Protein AF-A0A3D5LC79-F1 (afdb_monomer_lite)

pLDDT: mean 90.04, std 12.65, range [34.84, 98.75]

Structure (mmCIF, N/CA/C/O backbone):
data_AF-A0A3D5LC79-F1
#
_entry.id   AF-A0A3D5LC79-F1
#
loop_
_atom_site.group_PDB
_atom_site.id
_atom_site.type_symbol
_atom_site.label_atom_id
_atom_site.label_alt_id
_atom_site.label_comp_id
_atom_site.label_asym_id
_atom_site.label_entity_id
_atom_site.label_seq_id
_atom_site.pdbx_PDB_ins_code
_atom_site.Cartn_x
_atom_site.Cartn_y
_atom_site.Cartn_z
_atom_site.occupancy
_atom_site.B_iso_or_equiv
_atom_site.auth_seq_id
_atom_site.auth_comp_id
_atom_site.auth_asym_id
_atom_site.auth_atom_id
_atom_site.pdbx_PDB_model_num
ATOM 1 N N . MET A 1 1 ? 17.666 3.107 -28.947 1.00 55.88 1 MET A N 1
ATOM 2 C CA . MET A 1 1 ? 18.445 4.260 -28.442 1.00 55.88 1 MET A CA 1
ATOM 3 C C . MET A 1 1 ? 19.621 3.700 -27.664 1.00 55.88 1 MET A C 1
ATOM 5 O O . MET A 1 1 ? 19.405 2.743 -26.935 1.00 55.88 1 MET A O 1
ATOM 9 N N . ASN A 1 2 ? 20.830 4.240 -27.828 1.00 76.94 2 ASN A N 1
ATOM 10 C CA . ASN A 1 2 ? 21.961 3.835 -26.989 1.00 76.94 2 ASN A CA 1
ATOM 11 C C . ASN A 1 2 ? 21.906 4.661 -25.707 1.00 76.94 2 ASN A C 1
ATOM 13 O O . ASN A 1 2 ? 22.154 5.865 -25.741 1.00 76.94 2 ASN A O 1
ATOM 17 N N . TYR A 1 3 ? 21.511 4.026 -24.610 1.00 88.00 3 TYR A N 1
ATOM 18 C CA . TYR A 1 3 ? 21.526 4.645 -23.293 1.00 88.00 3 TYR A CA 1
ATOM 19 C C . TYR A 1 3 ? 22.918 4.498 -22.679 1.00 88.00 3 TYR A C 1
ATOM 21 O O . TYR A 1 3 ? 23.531 3.437 -22.777 1.00 88.00 3 TYR A O 1
ATOM 29 N N . THR A 1 4 ? 23.408 5.549 -22.026 1.00 93.56 4 THR A N 1
ATOM 30 C CA . THR A 1 4 ? 24.587 5.437 -21.162 1.00 93.56 4 THR A CA 1
ATOM 31 C C . THR A 1 4 ? 24.128 4.902 -19.812 1.00 93.56 4 THR A C 1
ATOM 33 O O . THR A 1 4 ? 23.273 5.514 -19.169 1.00 93.56 4 THR A O 1
ATOM 36 N N . VAL A 1 5 ? 24.683 3.765 -19.393 1.00 95.81 5 VAL A N 1
ATOM 37 C CA . VAL A 1 5 ? 24.296 3.061 -18.163 1.00 95.81 5 VAL A CA 1
ATOM 38 C C . VAL A 1 5 ? 25.506 2.919 -17.252 1.00 95.81 5 VAL A C 1
ATOM 40 O O . VAL A 1 5 ? 26.588 2.542 -17.703 1.00 95.81 5 VAL A O 1
ATOM 43 N N . THR A 1 6 ? 25.329 3.203 -15.967 1.00 96.88 6 THR A N 1
ATOM 44 C CA . THR A 1 6 ? 26.330 2.942 -14.921 1.00 96.88 6 THR A CA 1
ATOM 45 C C . THR A 1 6 ? 25.677 2.260 -13.720 1.00 96.88 6 THR A C 1
ATOM 47 O O . THR A 1 6 ? 24.452 2.156 -13.657 1.00 96.88 6 THR A O 1
ATOM 50 N N . GLU A 1 7 ? 26.479 1.802 -12.756 1.00 97.31 7 GLU A N 1
ATOM 51 C CA . GLU A 1 7 ? 25.953 1.258 -11.497 1.00 97.31 7 GLU A CA 1
ATOM 52 C C . GLU A 1 7 ? 25.089 2.315 -10.786 1.00 97.31 7 GLU A C 1
ATOM 54 O O . GLU A 1 7 ? 25.453 3.495 -10.731 1.00 97.31 7 GLU A O 1
ATOM 59 N N . GLY A 1 8 ? 23.919 1.896 -10.299 1.00 96.31 8 GLY A N 1
ATOM 60 C CA . GLY A 1 8 ? 22.998 2.746 -9.550 1.00 96.31 8 GLY A CA 1
ATOM 61 C C . GLY A 1 8 ? 23.303 2.800 -8.050 1.00 96.31 8 GLY A C 1
ATOM 62 O O . GLY A 1 8 ? 24.439 2.631 -7.607 1.00 96.31 8 GLY A O 1
ATOM 63 N N . ASN A 1 9 ? 22.264 3.050 -7.248 1.00 94.56 9 ASN A N 1
ATOM 64 C CA . ASN A 1 9 ? 22.339 3.000 -5.788 1.00 94.56 9 ASN A CA 1
ATOM 65 C C . ASN A 1 9 ? 21.395 1.929 -5.223 1.00 94.56 9 ASN A C 1
ATOM 67 O O . ASN A 1 9 ? 20.298 1.709 -5.726 1.00 94.56 9 ASN A O 1
ATOM 71 N N . TYR A 1 10 ? 21.793 1.323 -4.110 1.00 95.62 10 TYR A N 1
ATOM 72 C CA . TYR A 1 10 ? 21.061 0.220 -3.478 1.00 95.62 10 TYR A CA 1
ATOM 73 C C . TYR A 1 10 ? 20.267 0.678 -2.244 1.00 95.62 10 TYR A C 1
ATOM 75 O O . TYR A 1 10 ? 19.899 -0.139 -1.409 1.00 95.62 10 TYR A O 1
ATOM 83 N N . LEU A 1 11 ? 20.052 1.992 -2.081 1.00 92.31 11 LEU A N 1
ATOM 84 C CA . LEU A 1 11 ? 19.437 2.556 -0.873 1.00 92.31 11 LEU A CA 1
ATOM 85 C C . LEU A 1 11 ? 17.919 2.379 -0.843 1.00 92.31 11 LEU A C 1
ATOM 87 O O . LEU A 1 11 ? 17.329 2.356 0.235 1.00 92.31 11 LEU A O 1
ATOM 91 N N . ARG A 1 12 ? 17.283 2.325 -2.016 1.00 92.44 12 ARG A N 1
ATOM 92 C CA . ARG A 1 12 ? 15.834 2.173 -2.171 1.00 92.44 12 ARG A CA 1
ATOM 93 C C . ARG A 1 12 ? 15.539 1.325 -3.399 1.00 92.44 12 ARG A C 1
ATOM 95 O O . ARG A 1 12 ? 16.181 1.511 -4.431 1.00 92.44 12 ARG A O 1
ATOM 102 N N . PHE A 1 13 ? 14.562 0.438 -3.277 1.00 96.31 13 PHE A N 1
ATOM 103 C CA . PHE A 1 13 ? 14.014 -0.318 -4.397 1.00 96.31 13 PHE A CA 1
ATOM 104 C C . PHE A 1 13 ? 13.093 0.543 -5.272 1.00 96.31 13 PHE A C 1
ATOM 106 O O . PHE A 1 13 ? 12.655 1.627 -4.874 1.00 96.31 13 PHE A O 1
ATOM 113 N N . GLY A 1 14 ? 12.817 0.030 -6.466 1.00 95.75 14 GLY A N 1
ATOM 114 C CA . GLY A 1 14 ? 11.987 0.633 -7.494 1.00 95.75 14 GLY A CA 1
ATOM 115 C C . GLY A 1 14 ? 12.692 1.731 -8.286 1.00 95.75 14 GLY A C 1
ATOM 116 O O . GLY A 1 14 ? 13.924 1.839 -8.308 1.00 95.75 14 GLY A O 1
ATOM 117 N N . LEU A 1 15 ? 11.888 2.551 -8.962 1.00 95.00 15 LEU A N 1
ATOM 118 C CA . LEU A 1 15 ? 12.355 3.708 -9.722 1.00 95.00 15 LEU A CA 1
ATOM 119 C C . LEU A 1 15 ? 12.635 4.910 -8.808 1.00 95.00 15 LEU A C 1
ATOM 121 O O . LEU A 1 15 ? 11.799 5.334 -8.005 1.00 95.00 15 LEU A O 1
ATOM 125 N N . GLN A 1 16 ? 13.794 5.537 -9.005 1.00 93.62 16 GLN A N 1
ATOM 126 C CA . GLN A 1 16 ? 14.165 6.809 -8.390 1.00 93.62 16 GLN A CA 1
ATOM 127 C C . GLN A 1 16 ? 14.503 7.830 -9.483 1.00 93.62 16 GLN A C 1
ATOM 129 O O . GLN A 1 16 ? 15.379 7.592 -10.314 1.00 93.62 16 GLN A O 1
ATOM 134 N N . SER A 1 17 ? 13.834 8.984 -9.462 1.00 91.75 17 SER A N 1
ATOM 135 C CA . SER A 1 17 ? 14.211 10.129 -10.297 1.00 91.75 17 SER A CA 1
ATOM 136 C C . SER A 1 17 ? 15.371 10.880 -9.642 1.00 91.75 17 SER A C 1
ATOM 138 O O . SER A 1 17 ? 15.311 11.195 -8.451 1.00 91.75 17 SER A O 1
ATOM 140 N N . VAL A 1 18 ? 16.429 11.149 -10.404 1.00 90.94 18 VAL A N 1
ATOM 141 C CA . VAL A 1 18 ? 17.572 11.968 -9.981 1.00 90.94 18 VAL A CA 1
ATOM 142 C C . VAL A 1 18 ? 17.826 13.058 -11.023 1.00 90.94 18 VAL A C 1
ATOM 144 O O . VAL A 1 18 ? 17.289 13.013 -12.125 1.00 90.94 18 VAL A O 1
ATOM 147 N N . LYS A 1 19 ? 18.637 14.064 -10.679 1.00 85.19 19 LYS A N 1
ATOM 148 C CA . LYS A 1 19 ? 18.772 15.303 -11.467 1.00 85.19 19 LYS A CA 1
ATOM 149 C C . LYS A 1 19 ? 19.006 15.082 -12.971 1.00 85.19 19 LYS A C 1
ATOM 151 O O . LYS A 1 19 ? 18.392 15.774 -13.775 1.00 85.19 19 LYS A O 1
ATOM 156 N N . ASP A 1 20 ? 19.856 14.119 -13.330 1.00 90.44 20 ASP A N 1
ATOM 157 C CA . ASP A 1 20 ? 20.304 13.895 -14.709 1.00 90.44 20 ASP A CA 1
ATOM 158 C C . ASP A 1 20 ? 19.987 12.475 -15.224 1.00 90.44 20 ASP A C 1
ATOM 160 O O . ASP A 1 20 ? 20.660 11.982 -16.131 1.00 90.44 20 ASP A O 1
ATOM 164 N N . GLY A 1 21 ? 18.983 11.791 -14.660 1.00 94.38 21 GLY A N 1
ATOM 165 C CA . GLY A 1 21 ? 18.608 10.440 -15.087 1.00 94.38 21 GLY A CA 1
ATOM 166 C C . GLY A 1 21 ? 17.641 9.726 -14.142 1.00 94.38 21 GLY A C 1
ATOM 167 O O . GLY A 1 21 ? 17.029 10.333 -13.264 1.00 94.38 21 GLY A O 1
ATOM 168 N N . VAL A 1 22 ? 17.546 8.404 -14.280 1.00 95.62 22 VAL A N 1
ATOM 169 C CA . VAL A 1 22 ? 16.751 7.554 -13.377 1.00 95.62 22 VAL A CA 1
ATOM 170 C C . VAL A 1 22 ? 17.541 6.343 -12.909 1.00 95.62 22 VAL A C 1
ATOM 172 O O . VAL A 1 22 ? 18.352 5.791 -13.653 1.00 95.62 22 VAL A O 1
ATOM 175 N N . ILE A 1 23 ? 17.296 5.928 -11.671 1.00 97.00 23 ILE A N 1
ATOM 176 C CA . ILE A 1 23 ? 17.852 4.707 -11.087 1.00 97.00 23 ILE A CA 1
ATOM 177 C C . ILE A 1 23 ? 16.735 3.678 -10.972 1.00 97.00 23 ILE A C 1
ATOM 179 O O . ILE A 1 23 ? 15.652 4.001 -10.488 1.00 97.00 23 ILE A O 1
ATOM 183 N N . PHE A 1 24 ? 17.016 2.446 -11.381 1.00 97.75 24 PHE A N 1
ATOM 184 C CA . PHE A 1 24 ? 16.163 1.288 -11.146 1.00 97.75 24 PHE A CA 1
ATOM 185 C C . PHE A 1 24 ? 16.886 0.318 -10.229 1.00 97.75 24 PHE A C 1
ATOM 187 O O . PHE A 1 24 ? 17.977 -0.137 -10.574 1.00 97.75 24 PHE A O 1
ATOM 194 N N . THR A 1 25 ? 16.267 -0.023 -9.104 1.00 98.06 25 THR A N 1
ATOM 195 C CA . THR A 1 25 ? 16.819 -0.987 -8.148 1.00 98.06 25 THR A CA 1
ATOM 196 C C . THR A 1 25 ? 15.790 -2.066 -7.852 1.00 98.06 25 THR A C 1
ATOM 198 O O . THR A 1 25 ? 14.703 -1.763 -7.373 1.00 98.06 25 THR A O 1
ATOM 201 N N . PHE A 1 26 ? 16.106 -3.325 -8.137 1.00 97.69 26 PHE A N 1
ATOM 202 C CA . PHE A 1 26 ? 15.139 -4.423 -8.094 1.00 97.69 26 PHE A CA 1
ATOM 203 C C . PHE A 1 26 ? 15.802 -5.750 -7.728 1.00 97.69 26 PHE A C 1
ATOM 205 O O . PHE A 1 26 ? 17.023 -5.893 -7.807 1.00 97.69 26 PHE A O 1
ATOM 212 N N . ALA A 1 27 ? 14.993 -6.715 -7.293 1.00 96.75 27 ALA A N 1
ATOM 213 C CA . ALA A 1 27 ? 15.464 -8.067 -7.027 1.00 96.75 27 ALA A CA 1
ATOM 214 C C . ALA A 1 27 ? 15.860 -8.759 -8.339 1.00 96.75 27 ALA A C 1
ATOM 216 O O . ALA A 1 27 ? 15.099 -8.751 -9.304 1.00 96.75 27 ALA A O 1
ATOM 217 N N . GLY A 1 28 ? 17.050 -9.343 -8.362 1.00 95.94 28 GLY A N 1
ATOM 218 C CA . GLY A 1 28 ? 17.578 -10.100 -9.490 1.00 95.94 28 GLY A CA 1
ATOM 219 C C . GLY A 1 28 ? 18.912 -10.709 -9.094 1.00 95.94 28 GLY A C 1
ATOM 220 O O . GLY A 1 28 ? 19.807 -9.992 -8.631 1.00 95.94 28 GLY A O 1
ATOM 221 N N . GLU A 1 29 ? 19.033 -12.023 -9.241 1.00 95.94 29 GLU A N 1
ATOM 222 C CA . GLU A 1 29 ? 20.235 -12.759 -8.872 1.00 95.94 29 GLU A CA 1
ATOM 223 C C . GLU A 1 29 ? 21.404 -12.379 -9.782 1.00 95.94 29 GLU A C 1
ATOM 225 O O . GLU A 1 29 ? 21.243 -11.820 -10.876 1.00 95.94 29 GLU A O 1
ATOM 230 N N . LYS A 1 30 ? 22.626 -12.678 -9.335 1.00 95.19 30 LYS A N 1
ATOM 231 C CA . LYS A 1 30 ? 23.832 -12.361 -10.108 1.00 95.19 30 LYS A CA 1
ATOM 232 C C . LYS A 1 30 ? 23.876 -13.119 -11.441 1.00 95.19 30 LYS A C 1
ATOM 234 O O . LYS A 1 30 ? 24.435 -12.597 -12.409 1.00 95.19 30 LYS A O 1
ATOM 239 N N . GLU A 1 31 ? 23.296 -14.309 -11.467 1.00 96.19 31 GLU A N 1
ATOM 240 C CA . GLU A 1 31 ? 23.206 -15.222 -12.603 1.00 96.19 31 GLU A CA 1
ATOM 241 C C . GLU A 1 31 ? 22.056 -14.869 -13.555 1.00 96.19 31 GLU A C 1
ATOM 243 O O . GLU A 1 31 ? 22.088 -15.291 -14.711 1.00 96.19 31 GLU A O 1
ATOM 248 N N . ASP A 1 32 ? 21.079 -14.081 -13.097 1.00 97.19 32 ASP A N 1
ATOM 249 C CA . ASP A 1 32 ? 19.937 -13.682 -13.913 1.00 97.19 32 ASP A CA 1
ATOM 250 C C . ASP A 1 32 ? 20.353 -12.716 -15.024 1.00 97.19 32 ASP A C 1
ATOM 252 O O . ASP A 1 32 ? 21.151 -11.789 -14.821 1.00 97.19 32 ASP A O 1
ATOM 256 N N . VAL A 1 33 ? 19.743 -12.901 -16.195 1.00 97.31 33 VAL A N 1
ATOM 257 C CA . VAL A 1 33 ? 19.803 -11.940 -17.298 1.00 97.31 33 VAL A CA 1
ATOM 258 C C . VAL A 1 33 ? 18.673 -10.940 -17.105 1.00 97.31 33 VAL A C 1
ATOM 260 O O . VAL A 1 33 ? 17.501 -11.288 -17.262 1.00 97.31 33 VAL A O 1
ATOM 263 N N . CYS A 1 34 ? 19.037 -9.706 -16.759 1.00 97.88 34 CYS A N 1
ATOM 264 C CA . CYS A 1 34 ? 18.084 -8.658 -16.419 1.00 97.88 34 CYS A CA 1
ATOM 265 C C . CYS A 1 34 ? 18.116 -7.503 -17.430 1.00 97.88 34 CYS A C 1
ATOM 267 O O . CYS A 1 34 ? 19.184 -6.997 -17.778 1.00 97.88 34 CYS A O 1
ATOM 269 N N . GLU A 1 35 ? 16.941 -7.013 -17.819 1.00 97.69 35 GLU A N 1
ATOM 270 C CA . GLU A 1 35 ? 16.768 -5.784 -18.597 1.00 97.69 35 GLU A CA 1
ATOM 271 C C . GLU A 1 35 ? 15.688 -4.887 -17.977 1.00 97.69 35 GLU A C 1
ATOM 273 O O . GLU A 1 35 ? 14.737 -5.352 -17.351 1.00 97.69 35 GLU A O 1
ATOM 278 N N . VAL A 1 36 ? 15.798 -3.579 -18.196 1.00 97.81 36 VAL A N 1
ATOM 279 C CA . VAL A 1 36 ? 14.703 -2.625 -18.006 1.00 97.81 36 VAL A CA 1
ATOM 280 C C . VAL A 1 36 ? 14.046 -2.392 -19.363 1.00 97.81 36 VAL A C 1
ATOM 282 O O . VAL A 1 36 ? 14.674 -1.867 -20.288 1.00 97.81 36 VAL A O 1
ATOM 285 N N . ILE A 1 37 ? 12.773 -2.762 -19.489 1.00 97.44 37 ILE A N 1
ATOM 286 C CA . ILE A 1 37 ? 11.962 -2.485 -20.675 1.00 97.44 37 ILE A CA 1
ATOM 287 C C . ILE A 1 37 ? 11.309 -1.119 -20.497 1.00 97.44 37 ILE A C 1
ATOM 289 O O . ILE A 1 37 ? 10.616 -0.885 -19.510 1.00 97.44 37 ILE A O 1
ATOM 293 N N . LEU A 1 38 ? 11.490 -0.238 -21.476 1.00 96.38 38 LEU A N 1
ATOM 294 C CA . LEU A 1 38 ? 10.868 1.079 -21.534 1.00 96.38 38 LEU A CA 1
ATOM 295 C C . LEU A 1 38 ? 9.765 1.075 -22.590 1.00 96.38 38 LEU A C 1
ATOM 297 O O . LEU A 1 38 ? 9.994 0.655 -23.728 1.00 96.38 38 LEU A O 1
ATOM 301 N N . TYR A 1 39 ? 8.591 1.584 -22.234 1.00 94.38 39 TYR A N 1
ATOM 302 C CA . TYR A 1 39 ? 7.424 1.663 -23.107 1.00 94.38 39 TYR A CA 1
ATOM 303 C C . TYR A 1 39 ? 7.088 3.115 -23.454 1.00 94.38 39 TYR A C 1
ATOM 305 O O . TYR A 1 39 ? 7.318 4.038 -22.670 1.00 94.38 39 TYR A O 1
ATOM 313 N N . ASP A 1 40 ? 6.513 3.320 -24.637 1.00 89.50 40 ASP A N 1
ATOM 314 C CA . ASP A 1 40 ? 5.844 4.568 -24.983 1.00 89.50 40 ASP A CA 1
ATOM 315 C C . ASP A 1 40 ? 4.430 4.636 -24.373 1.00 89.50 40 ASP A C 1
ATOM 317 O O . ASP A 1 40 ? 3.915 3.676 -23.798 1.00 89.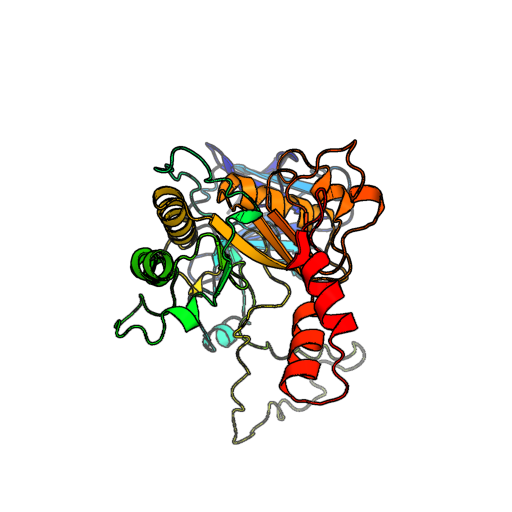50 40 ASP A O 1
ATOM 321 N N . ARG A 1 41 ? 3.750 5.778 -24.534 1.00 85.19 41 ARG A N 1
ATOM 322 C CA . ARG A 1 41 ? 2.375 5.971 -24.031 1.00 85.19 41 ARG A CA 1
ATOM 323 C C . ARG A 1 41 ? 1.326 5.067 -24.691 1.00 85.19 41 ARG A C 1
ATOM 325 O O . ARG A 1 41 ? 0.201 5.010 -24.205 1.00 85.19 41 ARG A O 1
ATOM 332 N N . SER A 1 42 ? 1.669 4.412 -25.797 1.00 84.81 42 SER A N 1
ATOM 333 C CA . SER A 1 42 ? 0.826 3.431 -26.486 1.00 84.81 42 SER A CA 1
ATOM 334 C C . SER A 1 42 ? 1.143 1.997 -26.043 1.00 84.81 42 SER A C 1
ATOM 336 O O . SER A 1 42 ? 0.690 1.060 -26.698 1.00 84.81 42 SER A O 1
ATOM 338 N N . LEU A 1 43 ? 1.923 1.828 -24.963 1.00 86.25 43 LEU A N 1
ATOM 339 C CA . LEU A 1 43 ? 2.386 0.547 -24.423 1.00 86.25 43 LEU A CA 1
ATOM 340 C C . LEU A 1 43 ? 3.236 -0.269 -25.408 1.00 86.25 43 LEU A C 1
ATOM 342 O O . LEU A 1 43 ? 3.337 -1.490 -25.293 1.00 86.25 43 LEU A O 1
ATOM 346 N N . LYS A 1 44 ? 3.878 0.389 -26.378 1.00 89.00 44 LYS A N 1
ATOM 347 C CA . LYS A 1 44 ? 4.842 -0.259 -27.273 1.00 89.00 44 LYS A CA 1
ATOM 348 C C . LYS A 1 44 ? 6.245 -0.112 -26.710 1.00 89.00 44 LYS A C 1
ATOM 350 O O . LYS A 1 44 ? 6.589 0.935 -26.170 1.00 89.00 44 LYS A O 1
ATOM 355 N N . VAL A 1 45 ? 7.066 -1.148 -26.867 1.00 93.56 45 VAL A N 1
ATOM 356 C CA . VAL A 1 45 ? 8.467 -1.121 -26.431 1.00 93.56 45 VAL A CA 1
ATOM 357 C C . VAL A 1 45 ? 9.214 -0.022 -27.190 1.00 93.56 45 VAL A C 1
ATOM 359 O O . VAL A 1 45 ? 9.375 -0.090 -28.408 1.00 93.56 45 VAL A O 1
ATOM 362 N N . ALA A 1 46 ? 9.666 0.990 -26.456 1.00 92.44 46 ALA A N 1
ATOM 363 C CA . ALA A 1 46 ? 10.459 2.110 -26.952 1.00 92.44 46 ALA A CA 1
ATOM 364 C C . ALA A 1 46 ? 11.969 1.852 -26.807 1.00 92.44 46 ALA A C 1
ATOM 366 O O . ALA A 1 46 ? 12.775 2.379 -27.577 1.00 92.44 46 ALA A O 1
ATOM 367 N N . GLY A 1 47 ? 12.361 1.027 -25.834 1.00 93.50 47 GLY A N 1
ATOM 368 C CA . GLY A 1 47 ? 13.751 0.667 -25.596 1.00 93.50 47 GLY A CA 1
ATOM 369 C C . GLY A 1 47 ? 13.898 -0.467 -24.591 1.00 93.50 47 GLY A C 1
ATOM 370 O O . GLY A 1 47 ? 12.989 -0.753 -23.818 1.00 93.50 47 GLY A O 1
ATOM 371 N N . ARG A 1 48 ? 15.066 -1.102 -24.617 1.00 95.69 48 ARG A N 1
ATOM 372 C CA . ARG A 1 48 ? 15.519 -2.080 -23.629 1.00 95.69 48 ARG A CA 1
ATOM 373 C C . ARG A 1 48 ? 16.889 -1.647 -23.148 1.00 95.69 48 ARG A C 1
ATOM 375 O O . ARG A 1 48 ? 17.695 -1.171 -23.953 1.00 95.69 48 ARG A O 1
ATOM 382 N N . VAL A 1 49 ? 17.115 -1.749 -21.849 1.00 96.81 49 VAL A N 1
ATOM 383 C CA . VAL A 1 49 ? 18.367 -1.350 -21.216 1.00 96.81 49 VAL A CA 1
ATOM 384 C C . VAL A 1 49 ? 18.859 -2.505 -20.370 1.00 96.81 49 VAL A C 1
ATOM 386 O O . VAL A 1 49 ? 18.196 -2.888 -19.413 1.00 96.81 49 VAL A O 1
ATOM 389 N N . GLU A 1 50 ? 20.009 -3.061 -20.731 1.00 96.75 50 GLU A N 1
ATOM 390 C CA . GLU A 1 50 ? 20.622 -4.149 -19.977 1.00 96.75 50 GLU A CA 1
ATOM 391 C C . GLU A 1 50 ? 20.921 -3.706 -18.537 1.00 96.75 50 GLU A C 1
ATOM 393 O O . GLU A 1 50 ? 21.345 -2.569 -18.296 1.00 96.75 50 GLU A O 1
ATOM 398 N N . ALA A 1 51 ? 20.714 -4.617 -17.586 1.00 96.38 51 ALA A N 1
ATOM 399 C CA . ALA A 1 51 ? 21.140 -4.491 -16.201 1.00 96.38 51 ALA A CA 1
ATOM 400 C C . ALA A 1 51 ? 22.302 -5.466 -15.921 1.00 96.38 51 ALA A C 1
ATOM 402 O O . ALA A 1 51 ? 22.064 -6.606 -15.517 1.00 96.38 51 ALA A O 1
ATOM 403 N N . PRO A 1 52 ? 23.566 -5.038 -16.132 1.00 96.31 52 PRO A N 1
ATOM 404 C CA . PRO A 1 52 ? 24.719 -5.932 -16.138 1.00 96.31 52 PRO A CA 1
ATOM 405 C C . PRO A 1 52 ? 24.920 -6.742 -14.858 1.00 96.31 52 PRO A C 1
ATOM 407 O O . PRO A 1 52 ? 24.754 -6.235 -13.743 1.00 96.31 52 PRO A O 1
ATOM 410 N N . ALA A 1 53 ? 25.467 -7.953 -15.035 1.00 96.31 53 ALA A N 1
ATOM 411 C CA . ALA A 1 53 ? 25.911 -8.860 -13.972 1.00 96.31 53 ALA A CA 1
ATOM 412 C C . ALA A 1 53 ? 26.768 -8.166 -12.888 1.00 96.31 53 ALA A C 1
ATOM 414 O O . ALA A 1 53 ? 26.657 -8.482 -11.702 1.00 96.31 53 ALA A O 1
ATOM 415 N N . ALA A 1 54 ? 27.596 -7.202 -13.302 1.00 97.00 54 ALA A N 1
ATOM 416 C CA . ALA A 1 54 ? 28.510 -6.451 -12.446 1.00 97.00 54 ALA A CA 1
ATOM 417 C C . ALA A 1 54 ? 27.817 -5.464 -11.490 1.00 97.00 54 ALA A C 1
ATOM 419 O O . ALA A 1 54 ? 28.400 -5.118 -10.468 1.00 97.00 54 ALA A O 1
ATOM 420 N N . PHE A 1 55 ? 26.587 -5.030 -11.784 1.00 97.38 55 PHE A N 1
ATOM 421 C CA . PHE A 1 55 ? 25.828 -4.081 -10.958 1.00 97.38 55 PHE A CA 1
ATOM 422 C C . PHE A 1 55 ? 24.908 -4.813 -9.965 1.00 97.38 55 PHE A C 1
ATOM 424 O O . PHE A 1 55 ? 23.739 -4.462 -9.795 1.00 97.38 55 PHE A O 1
ATOM 431 N N . CYS A 1 56 ? 25.432 -5.892 -9.368 1.00 96.81 56 CYS A N 1
ATOM 432 C CA . CYS A 1 56 ? 24.739 -6.713 -8.377 1.00 96.81 56 CYS A CA 1
ATOM 433 C C . CYS A 1 56 ? 25.362 -6.560 -6.991 1.00 96.81 56 CYS A C 1
ATOM 435 O O . CYS A 1 56 ? 26.587 -6.636 -6.848 1.00 96.81 56 CYS A O 1
ATOM 437 N N . ARG A 1 57 ? 24.527 -6.474 -5.954 1.00 96.00 57 ARG A N 1
ATOM 438 C CA . ARG A 1 57 ? 24.938 -6.641 -4.552 1.00 96.00 57 ARG A CA 1
ATOM 439 C C . ARG A 1 57 ? 23.978 -7.594 -3.854 1.00 96.00 57 ARG A C 1
ATOM 441 O O . ARG A 1 57 ? 22.810 -7.268 -3.671 1.00 96.00 57 ARG A O 1
ATOM 448 N N . GLY A 1 58 ? 24.472 -8.768 -3.459 1.00 94.50 58 GLY A N 1
ATOM 449 C CA . GLY A 1 58 ? 23.586 -9.865 -3.057 1.00 94.50 58 GLY A CA 1
ATOM 450 C C . GLY A 1 58 ? 22.699 -10.279 -4.236 1.00 94.50 58 GLY A C 1
ATOM 451 O O . GLY A 1 58 ? 23.221 -10.455 -5.331 1.00 94.50 58 GLY A O 1
ATOM 452 N N . ALA A 1 59 ? 21.386 -10.356 -4.006 1.00 95.69 59 ALA A N 1
ATOM 453 C CA . ALA A 1 59 ? 20.355 -10.642 -5.012 1.00 95.69 59 ALA A CA 1
ATOM 454 C C . ALA A 1 59 ? 19.628 -9.366 -5.497 1.00 95.69 59 ALA A C 1
ATOM 456 O O . ALA A 1 59 ? 18.420 -9.367 -5.745 1.00 95.69 59 ALA A O 1
ATOM 457 N N . VAL A 1 60 ? 20.338 -8.232 -5.538 1.00 97.56 60 VAL A N 1
ATOM 458 C CA . VAL A 1 60 ? 19.778 -6.924 -5.907 1.00 97.56 60 VAL A CA 1
ATOM 459 C C . VAL A 1 60 ? 20.564 -6.322 -7.061 1.00 97.56 60 VAL A C 1
ATOM 461 O O . VAL A 1 60 ? 21.776 -6.114 -6.958 1.00 97.56 60 VAL A O 1
ATOM 464 N N . ARG A 1 61 ? 19.845 -5.967 -8.127 1.00 97.69 61 ARG A N 1
ATOM 465 C CA . ARG A 1 61 ? 20.325 -5.209 -9.285 1.00 97.69 61 ARG A CA 1
ATOM 466 C C . ARG A 1 61 ? 20.095 -3.722 -9.074 1.00 97.69 61 ARG A C 1
ATOM 468 O O . ARG A 1 61 ? 19.027 -3.334 -8.607 1.00 97.69 61 ARG A O 1
ATOM 475 N N . SER A 1 62 ? 21.055 -2.884 -9.467 1.00 98.12 62 SER A N 1
ATOM 476 C CA . SER A 1 62 ? 20.833 -1.436 -9.531 1.00 98.12 62 SER A CA 1
ATOM 477 C C . SER A 1 62 ? 21.505 -0.784 -10.732 1.00 98.12 62 SER A C 1
ATOM 479 O O . SER A 1 62 ? 22.728 -0.816 -10.869 1.00 98.12 62 SER A O 1
ATOM 481 N N . VAL A 1 63 ? 20.710 -0.136 -11.583 1.00 97.62 63 VAL A N 1
ATOM 482 C CA . VAL A 1 63 ? 21.197 0.551 -12.785 1.00 97.62 63 VAL A CA 1
ATOM 483 C C . VAL A 1 63 ? 20.801 2.014 -12.798 1.00 97.62 63 VAL A C 1
ATOM 485 O O . VAL A 1 63 ? 19.658 2.361 -12.511 1.00 97.62 63 VAL A O 1
ATOM 488 N N . TYR A 1 64 ? 21.748 2.872 -13.164 1.00 97.75 64 TYR A N 1
ATOM 489 C CA . TYR A 1 64 ? 21.518 4.282 -13.435 1.00 97.75 64 TYR A CA 1
ATOM 490 C C . TYR A 1 64 ? 21.541 4.537 -14.940 1.00 97.75 64 TYR A C 1
ATOM 492 O O . TYR A 1 64 ? 22.540 4.258 -15.605 1.00 97.75 64 TYR A O 1
ATOM 500 N N . ILE A 1 65 ? 20.448 5.085 -15.467 1.00 96.56 65 ILE A N 1
ATOM 501 C CA . ILE A 1 65 ? 20.291 5.423 -16.881 1.00 96.56 65 ILE A CA 1
ATOM 502 C C . ILE A 1 65 ? 20.403 6.939 -17.033 1.00 96.56 65 ILE A C 1
ATOM 504 O O . ILE A 1 65 ? 19.506 7.688 -16.636 1.00 96.56 65 ILE A O 1
ATOM 508 N N . HIS A 1 66 ? 21.511 7.392 -17.621 1.00 95.81 66 HIS A N 1
ATOM 509 C CA . HIS A 1 66 ? 21.808 8.815 -17.796 1.00 95.81 66 HIS A CA 1
ATOM 510 C C . HIS A 1 66 ? 20.881 9.453 -18.836 1.00 95.81 66 HIS A C 1
ATOM 512 O O . HIS A 1 66 ? 20.599 8.872 -19.885 1.00 95.81 66 HIS A O 1
ATOM 518 N N . GLY A 1 67 ? 20.433 10.678 -18.565 1.00 92.75 67 GLY A N 1
ATOM 519 C CA . GLY A 1 67 ? 19.620 11.503 -19.462 1.00 92.75 67 GLY A CA 1
ATOM 520 C C . GLY A 1 67 ? 18.171 11.040 -19.642 1.00 92.75 67 GLY A C 1
ATOM 521 O O . GLY A 1 67 ? 17.395 11.723 -20.314 1.00 92.75 67 GLY A O 1
ATOM 522 N N . LEU A 1 68 ? 17.784 9.905 -19.054 1.00 92.75 68 LEU A N 1
ATOM 523 C CA . LEU A 1 68 ? 16.413 9.416 -19.100 1.00 92.75 68 LEU A CA 1
ATOM 524 C C . LEU A 1 68 ? 15.551 10.212 -18.116 1.00 92.75 68 LEU A C 1
ATOM 526 O O . LEU A 1 68 ? 15.867 10.308 -16.934 1.00 92.75 68 LEU A O 1
ATOM 530 N N . LYS A 1 69 ? 14.454 10.787 -18.609 1.00 89.62 69 LYS A N 1
ATOM 531 C CA . LYS A 1 69 ? 13.493 11.516 -17.776 1.00 89.62 69 LYS A CA 1
ATOM 532 C C . LYS A 1 69 ? 12.452 10.553 -17.222 1.00 89.62 69 LYS A C 1
ATOM 534 O O . LYS A 1 69 ? 11.903 9.748 -17.970 1.00 89.62 69 LYS A O 1
ATOM 539 N N . ALA A 1 70 ? 12.165 10.672 -15.929 1.00 84.94 70 ALA A N 1
ATOM 540 C CA . ALA A 1 70 ? 11.134 9.877 -15.269 1.00 84.94 70 ALA A CA 1
ATOM 541 C C . ALA A 1 70 ? 9.712 10.263 -15.717 1.00 84.94 70 ALA A C 1
ATOM 543 O O . ALA A 1 70 ? 8.793 9.449 -15.650 1.00 84.94 70 ALA A O 1
ATOM 544 N N . ASP A 1 71 ? 9.520 11.496 -16.192 1.00 82.44 71 ASP A N 1
ATOM 545 C CA . ASP A 1 71 ? 8.205 12.014 -16.561 1.00 82.44 71 ASP A CA 1
ATOM 546 C C . ASP A 1 71 ? 7.561 11.180 -17.668 1.00 82.44 71 ASP A C 1
ATOM 548 O O . ASP A 1 71 ? 8.082 11.068 -18.779 1.00 82.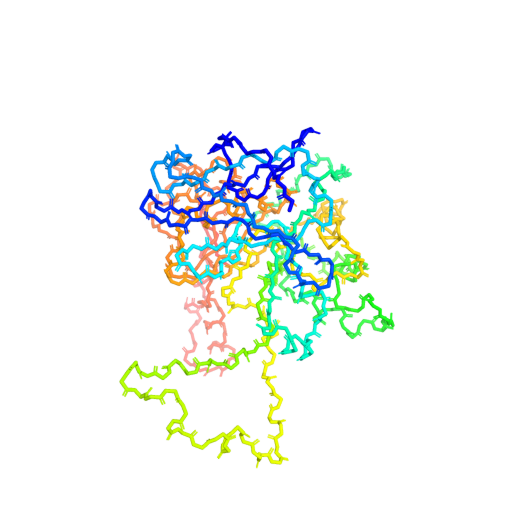44 71 ASP A O 1
ATOM 552 N N . HIS A 1 72 ? 6.378 10.638 -17.373 1.00 79.31 72 HIS A N 1
ATOM 553 C CA . HIS A 1 72 ? 5.623 9.764 -18.278 1.00 79.31 72 HIS A CA 1
ATOM 554 C C . HIS A 1 72 ? 6.342 8.467 -18.662 1.00 79.31 72 HIS A C 1
ATOM 556 O O . HIS A 1 72 ? 5.961 7.839 -19.653 1.00 79.31 72 HIS A O 1
ATOM 562 N N . LEU A 1 73 ? 7.364 8.078 -17.899 1.00 90.56 73 LEU A N 1
ATOM 563 C CA . LEU A 1 73 ? 8.064 6.826 -18.105 1.00 90.56 73 LEU A CA 1
ATOM 564 C C . LEU A 1 73 ? 7.147 5.664 -17.745 1.00 90.56 73 LEU A C 1
ATOM 566 O O . LEU A 1 73 ? 6.591 5.634 -16.651 1.00 90.56 73 LEU A O 1
ATOM 570 N N . LEU A 1 74 ? 7.029 4.712 -18.662 1.00 95.69 74 LEU A N 1
ATOM 571 C CA . LEU A 1 74 ? 6.386 3.429 -18.434 1.00 95.69 74 LEU A CA 1
ATOM 572 C C . LEU A 1 74 ? 7.459 2.355 -18.548 1.00 95.69 74 LEU A C 1
ATOM 574 O O . LEU A 1 74 ? 8.198 2.331 -19.534 1.00 95.69 74 LEU A O 1
ATOM 578 N N . TYR A 1 75 ? 7.571 1.493 -17.546 1.00 97.62 75 TYR A N 1
ATOM 579 C CA . TYR A 1 75 ? 8.604 0.465 -17.518 1.00 97.62 75 TYR A CA 1
ATOM 580 C C . TYR A 1 75 ? 8.123 -0.823 -16.866 1.00 97.62 75 TYR A C 1
ATOM 582 O O . TYR A 1 75 ? 7.166 -0.818 -16.099 1.00 97.62 75 TYR A O 1
ATOM 590 N N . ASN A 1 76 ? 8.833 -1.905 -17.169 1.00 98.06 76 ASN A N 1
ATOM 591 C CA . ASN A 1 76 ? 8.844 -3.162 -16.425 1.00 98.06 76 ASN A CA 1
ATOM 592 C C . ASN A 1 76 ? 10.272 -3.717 -16.457 1.00 98.06 76 ASN A C 1
ATOM 594 O O . ASN A 1 76 ? 11.110 -3.244 -17.231 1.00 98.06 76 ASN A O 1
ATOM 598 N N . TYR A 1 77 ? 10.539 -4.738 -15.656 1.00 98.06 77 TYR A N 1
ATOM 599 C CA . TYR A 1 77 ? 11.762 -5.523 -15.768 1.00 98.06 77 TYR A CA 1
ATOM 600 C C . TYR A 1 77 ? 11.537 -6.721 -16.690 1.00 98.06 77 TYR A C 1
ATOM 602 O O . TYR A 1 77 ? 10.418 -7.216 -16.812 1.00 98.06 77 TYR A O 1
ATOM 610 N N . GLU A 1 78 ? 12.594 -7.183 -17.343 1.00 97.50 78 GLU A N 1
ATOM 611 C CA . GLU A 1 78 ? 12.674 -8.522 -17.921 1.00 97.50 78 GLU A CA 1
ATOM 612 C C . GLU A 1 78 ? 13.731 -9.292 -17.140 1.00 97.50 78 GLU A C 1
ATOM 614 O O . GLU A 1 78 ? 14.859 -8.817 -17.025 1.00 97.50 78 GLU A O 1
ATOM 619 N N . ILE A 1 79 ? 13.372 -10.443 -16.579 1.00 97.38 79 ILE A N 1
ATOM 620 C CA . ILE A 1 79 ? 14.287 -11.298 -15.817 1.00 97.38 79 ILE A CA 1
ATOM 621 C C . ILE A 1 79 ? 14.197 -12.693 -16.422 1.00 97.38 79 ILE A C 1
ATOM 623 O O . ILE A 1 79 ? 13.129 -13.302 -16.428 1.00 97.38 79 ILE A O 1
ATOM 627 N N . ASN A 1 80 ? 15.300 -13.182 -16.993 1.00 96.50 80 ASN A N 1
ATOM 628 C CA . ASN A 1 80 ? 15.372 -14.481 -17.675 1.00 96.50 80 ASN A CA 1
ATOM 629 C C . ASN A 1 80 ? 14.283 -14.679 -18.754 1.00 96.50 80 ASN A C 1
ATOM 631 O O . ASN A 1 80 ? 13.779 -15.783 -18.958 1.00 96.50 80 ASN A O 1
ATOM 635 N N . GLY A 1 81 ? 13.920 -13.598 -19.454 1.00 93.81 81 GLY A N 1
ATOM 636 C CA . GLY A 1 81 ? 12.901 -13.594 -20.508 1.00 93.81 81 GLY A CA 1
ATOM 637 C C . GLY A 1 81 ? 11.455 -13.458 -20.017 1.00 93.81 81 GLY A C 1
ATOM 638 O O . GLY A 1 81 ? 10.543 -13.432 -20.845 1.00 93.81 81 GLY A O 1
ATOM 639 N N . GLU A 1 82 ? 11.218 -13.346 -18.707 1.00 95.38 82 GLU A N 1
ATOM 640 C CA . GLU A 1 82 ? 9.892 -13.070 -18.147 1.00 95.38 82 GLU A CA 1
ATOM 641 C C . GLU A 1 82 ? 9.734 -11.583 -17.810 1.00 95.38 82 GLU A C 1
ATOM 643 O O . GLU A 1 82 ? 10.600 -10.978 -17.179 1.00 95.38 82 GLU A O 1
ATOM 648 N N . ILE A 1 83 ? 8.611 -10.983 -18.222 1.00 95.50 83 ILE A N 1
ATOM 649 C CA . ILE A 1 83 ? 8.289 -9.589 -17.900 1.00 95.50 83 ILE A CA 1
ATOM 650 C C . ILE A 1 83 ? 7.747 -9.527 -16.473 1.00 95.50 83 ILE A C 1
ATOM 652 O O . ILE A 1 83 ? 6.683 -10.073 -16.180 1.00 95.50 83 ILE A O 1
ATOM 656 N N . VAL A 1 84 ? 8.455 -8.807 -15.611 1.00 95.75 84 VAL A N 1
ATOM 657 C CA . VAL A 1 84 ? 8.131 -8.638 -14.197 1.00 95.75 84 VAL A CA 1
ATOM 658 C C . VAL A 1 84 ? 7.809 -7.165 -13.937 1.00 95.75 84 VAL A C 1
ATOM 660 O O . VAL A 1 84 ? 8.687 -6.304 -14.059 1.00 95.75 84 VAL A O 1
ATOM 663 N N . PRO A 1 85 ? 6.554 -6.836 -13.594 1.00 96.25 85 PRO A N 1
ATOM 664 C CA . PRO A 1 85 ? 6.210 -5.512 -13.099 1.00 96.25 85 PRO A CA 1
ATOM 665 C C . PRO A 1 85 ? 6.957 -5.185 -11.807 1.00 96.25 85 PRO A C 1
ATOM 667 O O . PRO A 1 85 ? 7.164 -6.061 -10.972 1.00 96.25 85 PRO A O 1
ATOM 670 N N . ASP A 1 86 ? 7.334 -3.922 -11.624 1.00 97.31 86 ASP A N 1
ATOM 671 C CA . ASP A 1 86 ? 8.070 -3.496 -10.434 1.00 97.31 86 ASP A CA 1
ATOM 672 C C . ASP A 1 86 ? 7.176 -3.555 -9.177 1.00 97.31 86 ASP A C 1
ATOM 674 O O . ASP A 1 86 ? 6.214 -2.784 -9.078 1.00 97.31 86 ASP A O 1
ATOM 678 N N . PRO A 1 87 ? 7.479 -4.426 -8.192 1.00 96.62 87 PRO A N 1
ATOM 679 C CA . PRO A 1 87 ? 6.688 -4.524 -6.970 1.00 96.62 87 PRO A CA 1
ATOM 680 C C . PRO A 1 87 ? 6.771 -3.262 -6.096 1.00 96.62 87 PRO A C 1
ATOM 682 O O . PRO A 1 87 ? 5.876 -3.044 -5.283 1.00 96.62 87 PRO A O 1
ATOM 685 N N . TYR A 1 88 ? 7.795 -2.420 -6.284 1.00 97.25 88 TYR A N 1
ATOM 686 C CA . TYR A 1 88 ? 8.006 -1.149 -5.582 1.00 97.25 88 TYR A CA 1
ATOM 687 C C . TYR A 1 88 ? 7.537 0.077 -6.388 1.00 97.25 88 TYR A C 1
ATOM 689 O O . TYR A 1 88 ? 7.795 1.217 -5.988 1.00 97.25 88 TYR A O 1
ATOM 697 N N . ALA A 1 89 ? 6.832 -0.114 -7.509 1.00 95.88 89 ALA A N 1
ATOM 698 C CA . ALA A 1 89 ? 6.308 0.999 -8.293 1.00 95.88 89 ALA A CA 1
ATOM 699 C C . ALA A 1 89 ? 5.329 1.851 -7.465 1.00 95.88 89 ALA A C 1
ATOM 701 O O . ALA A 1 89 ? 4.309 1.358 -6.984 1.00 95.88 89 ALA A O 1
ATOM 702 N N . SER A 1 90 ? 5.594 3.158 -7.353 1.00 93.38 90 SER A N 1
ATOM 703 C CA . SER A 1 90 ? 4.694 4.090 -6.651 1.00 93.38 90 SER A CA 1
ATOM 704 C C . SER A 1 90 ? 3.481 4.517 -7.484 1.00 93.38 90 SER A C 1
ATOM 706 O O . SER A 1 90 ? 2.606 5.237 -7.006 1.00 93.38 90 SER A O 1
ATOM 708 N N . LYS A 1 91 ? 3.444 4.117 -8.758 1.00 94.06 91 LYS A N 1
ATOM 709 C CA . LYS A 1 91 ? 2.313 4.288 -9.667 1.00 94.06 91 LYS A CA 1
ATOM 710 C C . LYS A 1 91 ? 2.285 3.131 -10.649 1.00 94.06 91 LYS A C 1
ATOM 712 O O . LYS A 1 91 ? 3.317 2.763 -11.207 1.00 94.06 91 LYS A O 1
ATOM 717 N N . ILE A 1 92 ? 1.087 2.626 -10.907 1.00 95.00 92 ILE A N 1
ATOM 718 C CA . ILE A 1 92 ? 0.835 1.607 -11.918 1.00 95.00 92 ILE A CA 1
ATOM 719 C C . ILE A 1 92 ? -0.027 2.211 -13.017 1.00 95.00 92 ILE A C 1
ATOM 721 O O . ILE A 1 92 ? -1.090 2.772 -12.749 1.00 95.00 92 ILE A O 1
ATOM 725 N N . ALA A 1 93 ? 0.447 2.097 -14.251 1.00 93.62 93 ALA A N 1
ATOM 726 C CA . ALA A 1 93 ? -0.293 2.475 -15.443 1.00 93.62 93 ALA A CA 1
ATOM 727 C C . ALA A 1 93 ? -1.024 1.267 -16.042 1.00 93.62 93 ALA A C 1
ATOM 729 O O . ALA A 1 93 ? -0.556 0.129 -15.941 1.00 93.62 93 ALA A O 1
ATOM 730 N N . GLY A 1 94 ? -2.152 1.528 -16.705 1.00 91.62 94 GLY A N 1
ATOM 731 C CA . GLY A 1 94 ? -2.967 0.506 -17.370 1.00 91.62 94 GLY A CA 1
ATOM 732 C C . GLY A 1 94 ? -4.143 -0.011 -16.537 1.00 91.62 94 GLY A C 1
ATOM 733 O O . GLY A 1 94 ? -4.781 -0.980 -16.940 1.00 91.62 94 GLY A O 1
ATOM 734 N N . ARG A 1 95 ? -4.448 0.614 -15.391 1.00 93.19 95 ARG A N 1
ATOM 735 C CA . ARG A 1 95 ? -5.575 0.273 -14.490 1.00 93.19 95 ARG A CA 1
ATOM 736 C C . ARG A 1 95 ? -6.395 1.486 -14.037 1.00 93.19 95 ARG A C 1
ATOM 738 O O . ARG A 1 95 ? -7.098 1.449 -13.031 1.00 93.19 95 ARG A O 1
ATOM 745 N N . GLU A 1 96 ? -6.338 2.576 -14.790 1.00 93.19 96 GLU A N 1
ATOM 746 C CA . GLU A 1 96 ? -6.989 3.850 -14.463 1.00 93.19 96 GLU A CA 1
ATOM 747 C C . GLU A 1 96 ? -8.515 3.792 -14.608 1.00 93.19 96 GLU A C 1
ATOM 749 O O . GLU A 1 96 ? -9.231 4.644 -14.082 1.00 93.19 96 GLU A O 1
ATOM 754 N N . LYS A 1 97 ? -9.038 2.804 -15.340 1.00 93.19 97 LYS A N 1
ATOM 755 C CA . LYS A 1 97 ? -10.474 2.613 -15.531 1.00 93.19 97 LYS A CA 1
ATOM 756 C C . LYS A 1 97 ? -10.934 1.344 -14.822 1.00 93.19 97 LYS A C 1
ATOM 758 O O . LYS A 1 97 ? -10.449 0.258 -15.117 1.00 93.19 97 LYS A O 1
ATOM 763 N N . TRP A 1 98 ? -11.924 1.521 -13.947 1.00 92.94 98 TRP A N 1
ATOM 764 C CA . TRP A 1 98 ? -12.598 0.429 -13.251 1.00 92.94 98 TRP A CA 1
ATOM 765 C C . TRP A 1 98 ? -13.292 -0.522 -14.238 1.00 92.94 98 TRP A C 1
ATOM 767 O O . TRP A 1 98 ? -13.998 -0.042 -15.133 1.00 92.94 98 TRP A O 1
ATOM 777 N N . ASP A 1 99 ? -13.146 -1.832 -14.035 1.00 91.88 99 ASP A N 1
ATOM 778 C CA . ASP A 1 99 ? -13.758 -2.909 -14.827 1.00 91.88 99 ASP A CA 1
ATOM 779 C C . ASP A 1 99 ? -13.503 -2.738 -16.342 1.00 91.88 99 ASP A C 1
ATOM 781 O O . ASP A 1 99 ? -14.414 -2.740 -17.177 1.00 91.88 99 ASP A O 1
ATOM 785 N N . ASP A 1 100 ? -12.242 -2.484 -16.723 1.00 91.56 100 ASP A N 1
ATOM 786 C CA . ASP A 1 100 ? -11.878 -2.251 -18.124 1.00 91.56 100 ASP A CA 1
ATOM 787 C C . ASP A 1 100 ? -11.497 -3.522 -18.893 1.00 91.56 100 ASP A C 1
ATOM 789 O O . ASP A 1 100 ? -10.322 -3.829 -19.100 1.00 91.56 100 ASP A O 1
ATOM 793 N N . ALA A 1 101 ? -12.506 -4.212 -19.428 1.00 88.69 101 ALA A N 1
ATOM 794 C CA . ALA A 1 101 ? -12.324 -5.404 -20.264 1.00 88.69 101 ALA A CA 1
ATOM 795 C C . ALA A 1 101 ? -11.453 -5.185 -21.525 1.00 88.69 101 ALA A C 1
ATOM 797 O O . ALA A 1 101 ? -10.916 -6.146 -22.072 1.00 88.69 101 ALA A O 1
ATOM 798 N N . ARG A 1 102 ? -11.272 -3.934 -21.984 1.00 89.44 102 ARG A N 1
ATOM 799 C CA . ARG A 1 102 ? -10.412 -3.601 -23.141 1.00 89.44 102 ARG A CA 1
ATOM 800 C C . ARG A 1 102 ? -8.937 -3.908 -22.894 1.00 89.44 102 ARG A C 1
ATOM 802 O O . ARG A 1 102 ? -8.191 -4.072 -23.849 1.00 89.44 102 ARG A O 1
ATOM 809 N N . ARG A 1 103 ? -8.516 -4.049 -21.632 1.00 90.31 103 ARG A N 1
ATOM 810 C CA . ARG A 1 103 ? -7.153 -4.475 -21.276 1.00 90.31 103 ARG A CA 1
ATOM 811 C C . ARG A 1 103 ? -6.776 -5.835 -21.870 1.00 90.31 103 ARG A C 1
ATOM 813 O O . ARG A 1 103 ? -5.594 -6.092 -22.063 1.00 90.31 103 ARG A O 1
ATOM 820 N N . ALA A 1 104 ? -7.751 -6.669 -22.238 1.00 88.75 104 ALA A N 1
ATOM 821 C CA . ALA A 1 104 ? -7.497 -7.900 -22.982 1.00 88.75 104 ALA A CA 1
ATOM 822 C C . ALA A 1 104 ? -6.791 -7.658 -24.337 1.00 88.75 104 ALA A C 1
ATOM 824 O O . ALA A 1 104 ? -6.060 -8.530 -24.797 1.00 88.75 104 ALA A O 1
ATOM 825 N N . GLU A 1 105 ? -6.953 -6.480 -24.957 1.00 88.88 105 GLU A N 1
ATOM 826 C CA . GLU A 1 105 ? -6.297 -6.109 -26.225 1.00 88.88 105 GLU A CA 1
ATOM 827 C C . GLU A 1 105 ? -4.768 -5.990 -26.095 1.00 88.88 105 GLU A C 1
ATOM 829 O O . GLU A 1 105 ? -4.051 -6.165 -27.078 1.00 88.88 105 GLU A O 1
ATOM 834 N N . CYS A 1 106 ? -4.265 -5.721 -24.886 1.00 87.19 106 CYS A N 1
ATOM 835 C CA . CYS A 1 106 ? -2.840 -5.631 -24.564 1.00 87.19 106 CYS A CA 1
ATOM 836 C C . CYS A 1 106 ? -2.412 -6.665 -23.512 1.00 87.19 106 CYS A C 1
ATOM 838 O O . CYS A 1 106 ? -1.493 -6.416 -22.735 1.00 87.19 106 CYS A O 1
ATOM 840 N N . ASP A 1 107 ? -3.091 -7.815 -23.470 1.00 88.81 107 ASP A N 1
ATOM 841 C CA . ASP A 1 107 ? -2.789 -8.919 -22.551 1.00 88.81 107 ASP A CA 1
ATOM 842 C C . ASP A 1 107 ? -2.734 -8.510 -21.069 1.00 88.81 107 ASP A C 1
ATOM 844 O O . ASP A 1 107 ? -1.927 -9.007 -20.288 1.00 88.81 107 ASP A O 1
ATOM 848 N N . PHE A 1 108 ? -3.588 -7.559 -20.685 1.00 90.38 108 PHE A N 1
ATOM 849 C CA . PHE A 1 108 ? -3.669 -7.006 -19.334 1.00 90.38 108 PHE A CA 1
ATOM 850 C C . PHE A 1 108 ? -2.375 -6.364 -18.820 1.00 90.38 108 PHE A C 1
ATOM 852 O O . PHE A 1 108 ? -2.266 -6.139 -17.610 1.00 90.38 108 PHE A O 1
ATOM 859 N N . LEU A 1 109 ? -1.448 -6.010 -19.720 1.00 92.38 109 LEU A N 1
ATOM 860 C CA . LEU A 1 109 ? -0.179 -5.372 -19.392 1.00 92.38 109 LEU A CA 1
ATOM 861 C C . LEU A 1 109 ? -0.388 -4.175 -18.461 1.00 92.38 109 LEU A C 1
ATOM 863 O O . LEU A 1 109 ? -1.188 -3.275 -18.727 1.00 92.38 109 LEU A O 1
ATOM 867 N N . VAL A 1 110 ? 0.382 -4.176 -17.382 1.00 94.75 110 VAL A N 1
ATOM 868 C CA . VAL A 1 110 ? 0.550 -3.044 -16.477 1.00 94.75 110 VAL A CA 1
ATOM 869 C C . VAL A 1 110 ? 2.012 -2.649 -16.458 1.00 94.75 110 VAL A C 1
ATOM 871 O O . VAL A 1 110 ? 2.888 -3.499 -16.632 1.00 94.75 110 VAL A O 1
ATOM 874 N N . CYS A 1 111 ? 2.270 -1.365 -16.252 1.00 96.31 111 CYS A N 1
ATOM 875 C CA . CYS A 1 111 ? 3.625 -0.838 -16.190 1.00 96.31 111 CYS A CA 1
ATOM 876 C C . CYS A 1 111 ? 3.819 -0.044 -14.907 1.00 96.31 111 CYS A C 1
ATOM 878 O O . CYS A 1 111 ? 2.929 0.707 -14.496 1.00 96.31 111 CYS A O 1
ATOM 880 N N . GLY A 1 112 ? 5.012 -0.155 -14.329 1.00 95.94 112 GLY A N 1
ATOM 881 C CA . GLY A 1 112 ? 5.490 0.841 -13.386 1.00 95.94 112 GLY A CA 1
ATOM 882 C C . GLY A 1 112 ? 5.553 2.203 -14.073 1.00 95.94 112 GLY A C 1
ATOM 883 O O . GLY A 1 112 ? 5.899 2.315 -15.253 1.00 95.94 112 GLY A O 1
ATOM 884 N N . SER A 1 113 ? 5.191 3.245 -13.339 1.00 93.00 113 SER A N 1
ATOM 885 C CA . SER A 1 113 ? 5.291 4.629 -13.780 1.00 93.00 113 SER A CA 1
ATOM 886 C C . SER A 1 113 ? 5.871 5.480 -12.665 1.00 93.00 113 SER A C 1
ATOM 888 O O . SER A 1 113 ? 5.770 5.155 -11.483 1.00 93.00 113 SER A O 1
ATOM 890 N N . PHE A 1 114 ? 6.447 6.614 -13.040 1.00 87.31 114 PHE A N 1
ATOM 891 C CA . PHE A 1 114 ? 6.804 7.638 -12.071 1.00 87.31 114 PHE A CA 1
ATOM 892 C C . PHE A 1 114 ? 5.589 8.507 -11.720 1.00 87.31 114 PHE A C 1
ATOM 894 O O . PHE A 1 114 ? 4.755 8.810 -12.581 1.00 87.31 114 PHE A O 1
ATOM 901 N N . GLU A 1 115 ? 5.508 8.918 -10.458 1.00 79.00 115 GLU A N 1
ATOM 902 C CA . GLU A 1 115 ? 4.636 9.988 -9.976 1.00 79.00 115 GLU A CA 1
ATOM 903 C C . GLU A 1 115 ? 5.513 10.971 -9.201 1.00 79.00 115 GLU A C 1
ATOM 905 O O . GLU A 1 115 ? 6.334 10.566 -8.372 1.00 79.00 115 GLU A O 1
ATOM 910 N N . GLU A 1 116 ? 5.343 12.259 -9.476 1.00 73.31 116 GLU A N 1
ATOM 911 C CA . GLU A 1 116 ? 6.017 13.316 -8.733 1.00 73.31 116 GLU A CA 1
ATOM 912 C C . GLU A 1 116 ? 5.567 13.289 -7.264 1.00 73.31 116 GLU A C 1
ATOM 914 O O . GLU A 1 116 ? 4.373 13.207 -6.963 1.00 73.31 116 GLU A O 1
ATOM 919 N N . LYS A 1 117 ? 6.538 13.295 -6.344 1.00 68.44 117 LYS A N 1
ATOM 920 C CA . LYS A 1 117 ? 6.290 13.039 -4.915 1.00 68.44 117 LYS A CA 1
ATOM 921 C C . LYS A 1 117 ? 5.954 14.291 -4.112 1.00 68.44 117 LYS A C 1
ATOM 923 O O . LYS A 1 117 ? 5.418 14.167 -3.010 1.00 68.44 117 LYS A O 1
ATOM 928 N N . GLU A 1 118 ? 6.262 15.473 -4.639 1.00 80.81 118 GLU A N 1
ATOM 929 C CA . GLU A 1 118 ? 6.103 16.723 -3.901 1.00 80.81 118 GLU A CA 1
ATOM 930 C C . GLU A 1 118 ? 4.622 16.983 -3.591 1.00 80.81 118 GLU A C 1
ATOM 932 O O . GLU A 1 118 ? 3.782 17.177 -4.471 1.00 80.81 118 GLU A O 1
ATOM 937 N N . TYR A 1 119 ? 4.298 16.931 -2.301 1.00 91.94 119 TYR A N 1
ATOM 938 C CA . TYR A 1 119 ? 2.994 17.269 -1.753 1.00 91.94 119 TYR A CA 1
ATOM 939 C C . TYR A 1 119 ? 3.211 18.066 -0.469 1.00 91.94 119 TYR A C 1
ATOM 941 O O . TYR A 1 119 ? 3.825 17.570 0.480 1.00 91.94 119 TYR A O 1
ATOM 949 N N . GLU A 1 120 ? 2.711 19.297 -0.441 1.00 93.75 120 GLU A N 1
ATOM 950 C CA . GLU A 1 120 ? 2.744 20.146 0.747 1.00 93.75 120 GLU A CA 1
ATOM 951 C C . GLU A 1 120 ? 1.529 19.866 1.630 1.00 93.75 120 GLU A C 1
ATOM 953 O O . GLU A 1 120 ? 0.415 20.316 1.353 1.00 93.75 120 GLU A O 1
ATOM 958 N N . TRP A 1 121 ? 1.771 19.127 2.711 1.00 95.38 121 TRP A N 1
ATOM 959 C CA . TRP A 1 121 ? 0.787 18.877 3.759 1.00 95.38 121 TRP A CA 1
ATOM 960 C C . TRP A 1 121 ? 0.367 20.177 4.438 1.00 95.38 121 TRP A C 1
ATOM 962 O O . TRP A 1 121 ? 1.218 20.932 4.910 1.00 95.38 121 TRP A O 1
ATOM 972 N N . GLN A 1 122 ? -0.940 20.407 4.513 1.00 95.31 122 GLN A N 1
ATOM 973 C CA . GLN A 1 122 ? -1.514 21.555 5.214 1.00 95.31 122 GLN A CA 1
ATOM 974 C C . GLN A 1 122 ? -1.768 21.239 6.693 1.00 95.31 122 GLN A C 1
ATOM 976 O O . GLN A 1 122 ? -1.699 22.131 7.541 1.00 95.31 122 GLN A O 1
ATOM 981 N N . SER A 1 123 ? -2.028 19.973 7.027 1.00 92.12 123 SER A N 1
ATOM 982 C CA . SER A 1 123 ? -2.115 19.516 8.409 1.00 92.12 123 SER A CA 1
ATOM 983 C C . SER A 1 123 ? -0.770 19.644 9.138 1.00 92.12 123 SER A C 1
ATOM 985 O O . SER A 1 123 ? 0.295 19.262 8.641 1.00 92.12 123 SER A O 1
ATOM 987 N N . ALA A 1 124 ? -0.823 20.180 10.361 1.00 85.31 124 ALA A N 1
ATOM 988 C CA . ALA A 1 124 ? 0.365 20.391 11.185 1.00 85.31 124 ALA A CA 1
ATOM 989 C C . ALA A 1 124 ? 0.965 19.070 11.702 1.00 85.31 124 ALA A C 1
ATOM 991 O O . ALA A 1 124 ? 2.186 18.929 11.772 1.00 85.31 124 ALA A O 1
ATOM 992 N N . CYS A 1 125 ? 0.117 18.105 12.068 1.00 86.12 125 CYS A N 1
ATOM 993 C CA . CYS A 1 125 ? 0.520 16.794 12.572 1.00 86.12 125 CYS A CA 1
ATOM 994 C C . CYS A 1 125 ? -0.590 15.751 12.381 1.00 86.12 125 CYS A C 1
ATOM 996 O O . CYS A 1 125 ? -1.750 16.102 12.159 1.00 86.12 125 CYS A O 1
ATOM 998 N N . CYS A 1 126 ? -0.224 14.473 12.502 1.00 90.75 126 CYS A N 1
ATOM 999 C CA . CYS A 1 126 ? -1.181 13.374 12.628 1.00 90.75 126 CYS A CA 1
ATOM 1000 C C . CYS A 1 126 ? -2.005 13.544 13.928 1.00 90.75 126 CYS A C 1
ATOM 1002 O O . CYS A 1 126 ? -1.422 13.939 14.945 1.00 90.75 126 CYS A O 1
ATOM 1004 N N . PRO A 1 127 ? -3.325 13.267 13.934 1.00 93.31 127 PRO A N 1
ATOM 1005 C CA . PRO A 1 127 ? -4.182 13.499 15.103 1.00 93.31 127 PRO A CA 1
ATOM 1006 C C . PRO A 1 127 ? -3.870 12.651 16.346 1.00 93.31 127 PRO A C 1
ATOM 1008 O O . PRO A 1 127 ? -4.104 13.125 17.454 1.00 93.31 127 PRO A O 1
ATOM 1011 N N . GLU A 1 128 ? -3.367 11.422 16.176 1.00 93.06 128 GLU A N 1
ATOM 1012 C CA . GLU A 1 128 ? -3.064 10.465 17.260 1.00 93.06 128 GLU A CA 1
ATOM 1013 C C . GLU A 1 128 ? -4.203 10.289 18.290 1.00 93.06 128 GLU A C 1
ATOM 1015 O O . GLU A 1 128 ? -4.027 10.439 19.501 1.00 93.06 128 GLU A O 1
ATOM 1020 N N . ILE A 1 129 ? -5.393 9.931 17.809 1.00 95.50 129 ILE A N 1
ATOM 1021 C CA . ILE A 1 129 ? -6.607 9.812 18.624 1.00 95.50 129 ILE A CA 1
ATOM 1022 C C . ILE A 1 129 ? -6.437 8.694 19.670 1.00 95.50 129 ILE A C 1
ATOM 1024 O O . ILE A 1 129 ? -6.080 7.561 19.308 1.00 95.50 129 ILE A O 1
ATOM 1028 N N . PRO A 1 130 ? -6.687 8.970 20.966 1.00 93.50 130 PRO A N 1
ATOM 1029 C CA . PRO A 1 130 ? -6.608 7.968 22.023 1.00 93.50 130 PRO A CA 1
ATOM 1030 C C . PRO A 1 130 ? -7.578 6.801 21.810 1.00 93.50 130 PRO A C 1
ATOM 1032 O O . PRO A 1 130 ? -8.714 6.981 21.375 1.00 93.50 130 PRO A O 1
ATOM 1035 N N . LYS A 1 131 ? -7.169 5.585 22.198 1.00 91.25 131 LYS A N 1
ATOM 1036 C CA . LYS A 1 131 ? -7.981 4.361 22.032 1.00 91.25 131 LYS A CA 1
ATOM 1037 C C . LYS A 1 131 ? -9.408 4.490 22.588 1.00 91.25 131 LYS A C 1
ATOM 1039 O O . LYS A 1 131 ? -10.337 3.954 22.003 1.00 91.25 131 LYS A O 1
ATOM 1044 N N . ASN A 1 132 ? -9.577 5.143 23.734 1.00 91.25 132 ASN A N 1
ATOM 1045 C CA . ASN A 1 132 ? -10.864 5.296 24.421 1.00 91.25 132 ASN A CA 1
ATOM 1046 C C . ASN A 1 132 ? -11.806 6.322 23.766 1.00 91.25 132 ASN A C 1
ATOM 1048 O O . ASN A 1 132 ? -12.974 6.371 24.138 1.00 91.25 132 ASN A O 1
ATOM 1052 N N . GLU A 1 133 ? -11.307 7.128 22.832 1.00 95.25 133 GLU A N 1
ATOM 1053 C CA . GLU A 1 133 ? -12.085 8.102 22.056 1.00 95.25 133 GLU A CA 1
ATOM 1054 C C . GLU A 1 133 ? -12.329 7.616 20.620 1.00 95.25 133 GLU A C 1
ATOM 1056 O O . GLU A 1 133 ? -13.097 8.220 19.877 1.00 95.25 133 GLU A O 1
ATOM 1061 N N . MET A 1 134 ? -11.689 6.509 20.234 1.00 95.69 134 MET A N 1
ATOM 1062 C CA . MET A 1 134 ? -11.696 5.996 18.875 1.00 95.69 134 MET A CA 1
ATOM 1063 C C . MET A 1 134 ? -13.059 5.403 18.490 1.00 95.69 134 MET A C 1
ATOM 1065 O O . MET A 1 134 ? -13.513 4.411 19.060 1.00 95.69 134 MET A O 1
ATOM 1069 N N . VAL A 1 135 ? -13.666 5.972 17.450 1.00 97.81 135 VAL A N 1
ATOM 1070 C CA . VAL A 1 135 ? -14.856 5.471 16.759 1.00 97.81 135 VAL A CA 1
ATOM 1071 C C . VAL A 1 135 ? -14.491 5.220 15.299 1.00 97.81 135 VAL A C 1
ATOM 1073 O O . VAL A 1 135 ? -14.304 6.160 14.519 1.00 97.81 135 VAL A O 1
ATOM 1076 N N . MET A 1 136 ? -14.376 3.940 14.938 1.00 98.06 136 MET A N 1
ATOM 1077 C CA . MET A 1 136 ? -13.946 3.510 13.607 1.00 98.06 136 MET A CA 1
ATOM 1078 C C . MET A 1 136 ? -15.120 3.400 12.629 1.00 98.06 136 MET A C 1
ATOM 1080 O O . MET A 1 136 ? -16.184 2.884 12.971 1.00 98.06 136 MET A O 1
ATOM 1084 N N . TYR A 1 137 ? -14.908 3.835 11.387 1.00 98.50 137 TYR A N 1
ATOM 1085 C CA . TYR A 1 137 ? -15.855 3.657 10.288 1.00 98.50 137 TYR A CA 1
ATOM 1086 C C . TYR A 1 137 ? -15.166 3.007 9.092 1.00 98.50 137 TYR A C 1
ATOM 1088 O O . TYR A 1 137 ? -14.425 3.661 8.355 1.00 98.50 137 TYR A O 1
ATOM 1096 N N . LYS A 1 138 ? -15.439 1.715 8.895 1.00 98.12 138 LYS A N 1
ATOM 1097 C CA . LYS A 1 138 ? -14.939 0.950 7.754 1.00 98.12 138 LYS A CA 1
ATOM 1098 C C . LYS A 1 138 ? -15.741 1.259 6.496 1.00 98.12 138 LYS A C 1
ATOM 1100 O O . LYS A 1 138 ? -16.963 1.092 6.485 1.00 98.12 138 LYS A O 1
ATOM 1105 N N . LEU A 1 139 ? -15.069 1.681 5.425 1.00 97.25 139 LEU A N 1
ATOM 1106 C CA . LEU A 1 139 ? -15.720 2.004 4.157 1.00 97.25 139 LEU A CA 1
ATOM 1107 C C . LEU A 1 139 ? -14.951 1.519 2.932 1.00 97.25 139 LEU A C 1
ATOM 1109 O O . LEU A 1 139 ? -13.727 1.433 2.903 1.00 97.25 139 LEU A O 1
ATOM 1113 N N . HIS A 1 140 ? -15.714 1.269 1.873 1.00 97.88 140 HIS A N 1
ATOM 1114 C CA . HIS A 1 140 ? -15.200 1.031 0.536 1.00 97.88 140 HIS A CA 1
ATOM 1115 C C . HIS A 1 140 ? -15.236 2.335 -0.266 1.00 97.88 140 HIS A C 1
ATOM 1117 O O . HIS A 1 140 ? -16.329 2.831 -0.547 1.00 97.88 140 HIS A O 1
ATOM 1123 N N . VAL A 1 141 ? -14.082 2.856 -0.706 1.00 97.00 141 VAL A N 1
ATOM 1124 C CA . VAL A 1 141 ? -13.961 4.159 -1.409 1.00 97.00 141 VAL A CA 1
ATOM 1125 C C . VAL A 1 141 ? -14.985 4.300 -2.536 1.00 97.00 141 VAL A C 1
ATOM 1127 O O . VAL A 1 141 ? -15.753 5.267 -2.582 1.00 97.00 141 VAL A O 1
ATOM 1130 N N . ARG A 1 142 ? -15.056 3.281 -3.405 1.00 94.81 142 ARG A N 1
ATOM 1131 C CA . ARG A 1 142 ? -16.039 3.234 -4.489 1.00 94.81 142 ARG A CA 1
ATOM 1132 C C . ARG A 1 142 ? -17.479 3.242 -3.968 1.00 94.81 142 ARG A C 1
ATOM 1134 O O . ARG A 1 142 ? -18.189 4.226 -4.155 1.00 94.81 142 ARG A O 1
ATOM 1141 N N . GLY A 1 143 ? -17.920 2.174 -3.303 1.00 95.06 143 GLY A N 1
ATOM 1142 C CA . GLY A 1 143 ? -19.310 2.031 -2.851 1.00 95.06 143 GLY A CA 1
ATOM 1143 C C . GLY A 1 143 ? -19.840 3.191 -2.033 1.00 95.06 143 GLY A C 1
ATOM 1144 O O . GLY A 1 143 ? -20.967 3.619 -2.263 1.00 95.06 143 GLY A O 1
ATOM 1145 N N . PHE A 1 144 ? -19.014 3.737 -1.141 1.00 94.94 144 PHE A N 1
ATOM 1146 C CA . PHE A 1 144 ? -19.406 4.808 -0.231 1.00 94.94 144 PHE A CA 1
ATOM 1147 C C . PHE A 1 144 ? -19.919 6.057 -0.954 1.00 94.94 144 PHE A C 1
ATOM 1149 O O . PHE A 1 144 ? -20.822 6.736 -0.469 1.00 94.94 144 PHE A O 1
ATOM 1156 N N . SER A 1 145 ? -19.378 6.355 -2.137 1.00 89.12 145 SER A N 1
ATOM 1157 C CA . SER A 1 145 ? -19.743 7.553 -2.893 1.00 89.12 145 SER A CA 1
ATOM 1158 C C . SER A 1 145 ? -20.403 7.271 -4.244 1.00 89.12 145 SER A C 1
ATOM 1160 O O . SER A 1 145 ? -20.819 8.218 -4.921 1.00 89.12 145 SER A O 1
ATOM 1162 N N . MET A 1 146 ? -20.570 6.003 -4.639 1.00 89.12 146 MET A N 1
ATOM 1163 C CA . MET A 1 146 ? -21.212 5.657 -5.910 1.00 89.12 146 MET A CA 1
ATOM 1164 C C . MET A 1 146 ? -22.662 6.140 -5.975 1.00 89.12 146 MET A C 1
ATOM 1166 O O . MET A 1 146 ? -23.043 6.691 -7.004 1.00 89.12 146 MET A O 1
ATOM 1170 N N . ASP A 1 147 ? -23.446 6.021 -4.903 1.00 82.56 147 ASP A N 1
ATOM 1171 C CA . ASP A 1 147 ? -24.853 6.464 -4.868 1.00 82.56 147 ASP A CA 1
ATOM 1172 C C . ASP A 1 147 ? -25.051 7.852 -4.231 1.00 82.56 147 ASP A C 1
ATOM 1174 O O . ASP A 1 147 ? -26.115 8.226 -3.752 1.00 82.56 147 ASP A O 1
ATOM 1178 N N . SER A 1 148 ? -24.002 8.673 -4.209 1.00 76.62 148 SER A N 1
ATOM 1179 C CA . SER A 1 148 ? -24.030 9.970 -3.521 1.00 76.62 148 SER A CA 1
ATOM 1180 C C . SER A 1 148 ? -24.853 11.066 -4.221 1.00 76.62 148 SER A C 1
ATOM 1182 O O . SER A 1 148 ? -24.780 12.220 -3.804 1.00 76.62 148 SER A O 1
ATOM 1184 N N . GLY A 1 149 ? -25.586 10.748 -5.296 1.00 71.44 149 GLY A N 1
ATOM 1185 C CA . GLY A 1 149 ? -26.267 11.720 -6.168 1.00 71.44 149 GLY A CA 1
ATOM 1186 C C . GLY A 1 149 ? -25.337 12.483 -7.126 1.00 71.44 149 GLY A C 1
ATOM 1187 O O . GLY A 1 149 ? -25.802 13.260 -7.962 1.00 71.44 149 GLY A O 1
ATOM 1188 N N . LYS A 1 150 ? -24.019 12.249 -7.048 1.00 71.88 150 LYS A N 1
ATOM 1189 C CA . LYS A 1 150 ? -23.014 12.855 -7.932 1.00 71.88 150 LYS A CA 1
ATOM 1190 C C . LYS A 1 150 ? -23.114 12.320 -9.361 1.00 71.88 150 LYS A C 1
ATOM 1192 O O . LYS A 1 150 ? -23.532 11.187 -9.594 1.00 71.88 150 LYS A O 1
ATOM 1197 N N . LYS A 1 151 ? -22.673 13.123 -10.334 1.00 70.88 151 LYS A N 1
ATOM 1198 C CA . LYS A 1 151 ? -22.600 12.752 -11.758 1.00 70.88 151 LYS A CA 1
ATOM 1199 C C . LYS A 1 151 ? -21.149 12.749 -12.244 1.00 70.88 151 LYS A C 1
ATOM 1201 O O . LYS A 1 151 ? -20.311 13.487 -11.739 1.00 70.88 151 LYS A O 1
ATOM 1206 N N . GLY A 1 152 ? -20.865 11.938 -13.260 1.00 79.06 152 GLY A N 1
ATOM 1207 C CA . GLY A 1 152 ? -19.572 11.934 -13.946 1.00 79.06 152 GLY A CA 1
ATOM 1208 C C . GLY A 1 152 ? -18.446 11.217 -13.193 1.00 79.06 152 GLY A C 1
ATOM 1209 O O . GLY A 1 152 ? -18.686 10.283 -12.431 1.00 79.06 152 GLY A O 1
ATOM 1210 N N . LYS A 1 153 ? -17.207 11.645 -13.463 1.00 82.00 153 LYS A N 1
ATOM 1211 C CA . LYS A 1 153 ? -15.966 10.940 -13.093 1.00 82.00 153 LYS A CA 1
ATOM 1212 C C . LYS A 1 153 ? -15.604 10.988 -11.604 1.00 82.00 153 LYS A C 1
ATOM 1214 O O . LYS A 1 153 ? -14.717 10.257 -11.199 1.00 82.00 153 LYS A O 1
ATOM 1219 N N . MET A 1 154 ? -16.275 11.816 -10.800 1.00 86.81 154 MET A N 1
ATOM 1220 C CA . MET A 1 154 ? -16.015 11.891 -9.355 1.00 86.81 154 MET A CA 1
ATOM 1221 C C . MET A 1 154 ? -16.715 10.789 -8.548 1.00 86.81 154 MET A C 1
ATOM 1223 O O . MET A 1 154 ? -16.483 10.666 -7.357 1.00 86.81 154 MET A O 1
ATOM 1227 N N . ARG A 1 155 ? -17.623 9.997 -9.127 1.00 90.62 155 ARG A N 1
ATOM 1228 C CA . ARG A 1 155 ? -18.314 8.950 -8.356 1.00 90.62 155 ARG A CA 1
ATOM 1229 C C . ARG A 1 155 ? -17.352 7.819 -8.010 1.00 90.62 155 ARG A C 1
ATOM 1231 O O . ARG A 1 155 ? -16.704 7.276 -8.901 1.00 90.62 155 ARG A O 1
ATOM 1238 N N . GLY A 1 156 ? -17.346 7.409 -6.746 1.00 93.25 156 GLY A N 1
ATOM 1239 C CA . GLY A 1 156 ? -16.555 6.270 -6.304 1.00 93.25 156 GLY A CA 1
ATOM 1240 C C . GLY A 1 156 ? -15.054 6.541 -6.236 1.00 93.25 156 GLY A C 1
ATOM 1241 O O . GLY A 1 156 ? -14.283 5.611 -6.464 1.00 93.25 156 GLY A O 1
ATOM 1242 N N . THR A 1 157 ? -14.657 7.789 -5.969 1.00 95.75 157 THR A N 1
ATOM 1243 C CA . THR A 1 157 ? -13.255 8.231 -5.926 1.00 95.75 157 THR A CA 1
ATOM 1244 C C . THR A 1 157 ? -12.867 8.808 -4.567 1.00 95.75 157 THR A C 1
ATOM 1246 O O . THR A 1 157 ? -13.741 9.134 -3.758 1.00 95.75 157 THR A O 1
ATOM 1249 N N . PHE A 1 158 ? -11.564 8.983 -4.323 1.00 97.25 158 PHE A N 1
ATOM 1250 C CA . PHE A 1 158 ? -11.043 9.616 -3.103 1.00 97.25 158 PHE A CA 1
ATOM 1251 C C . PHE A 1 158 ? -11.627 11.015 -2.874 1.00 97.25 158 PHE A C 1
ATOM 1253 O O . PHE A 1 158 ? -12.154 11.286 -1.797 1.00 97.25 158 PHE A O 1
ATOM 1260 N N . ALA A 1 159 ? -11.657 11.855 -3.915 1.00 95.25 159 ALA A N 1
ATOM 1261 C CA . ALA A 1 159 ? -12.265 13.188 -3.854 1.00 95.25 159 ALA A CA 1
ATOM 1262 C C . ALA A 1 159 ? -13.746 13.150 -3.425 1.00 95.25 159 ALA A C 1
ATOM 1264 O O . ALA A 1 159 ? -14.241 14.040 -2.735 1.00 95.25 159 ALA A O 1
ATOM 1265 N N . ALA A 1 160 ? -14.486 12.098 -3.791 1.00 94.75 160 ALA A N 1
ATOM 1266 C CA . ALA A 1 160 ? -15.872 11.987 -3.362 1.00 94.75 160 ALA A CA 1
ATOM 1267 C C . ALA A 1 160 ? -16.057 11.479 -1.932 1.00 94.75 160 ALA A C 1
ATOM 1269 O O . ALA A 1 160 ? -17.097 11.788 -1.345 1.00 94.75 160 ALA A O 1
ATOM 1270 N N . VAL A 1 161 ? -15.086 10.750 -1.379 1.00 96.44 161 VAL A N 1
ATOM 1271 C CA . VAL A 1 161 ? -15.026 10.447 0.059 1.00 96.44 161 VAL A CA 1
ATOM 1272 C C . VAL A 1 161 ? -14.709 11.719 0.845 1.00 96.44 161 VAL A C 1
ATOM 1274 O O . VAL A 1 161 ? -15.367 11.986 1.847 1.00 96.44 161 VAL A O 1
ATOM 1277 N N . GLU A 1 162 ? -13.777 12.538 0.356 1.00 96.00 162 GLU A N 1
ATOM 1278 C CA . GLU A 1 162 ? -13.366 13.796 0.992 1.00 96.00 162 GLU A CA 1
ATOM 1279 C C . GLU A 1 162 ? -14.555 14.740 1.230 1.00 96.00 162 GLU A C 1
ATOM 1281 O O . GLU A 1 162 ? -14.794 15.187 2.349 1.00 96.00 162 GLU A O 1
ATOM 1286 N N . GLU A 1 163 ? -15.399 14.958 0.218 1.00 94.31 163 GLU A N 1
ATOM 1287 C CA . GLU A 1 163 ? -16.603 15.794 0.361 1.00 94.31 163 GLU A CA 1
ATOM 1288 C C . GLU A 1 163 ? -17.614 15.267 1.402 1.00 94.31 163 GLU A C 1
ATOM 1290 O O . GLU A 1 163 ? -18.530 15.983 1.812 1.00 94.31 163 GLU A O 1
ATOM 1295 N N . ARG A 1 164 ? -17.494 14.003 1.820 1.00 95.19 164 ARG A N 1
ATOM 1296 C CA . ARG A 1 164 ? -18.346 13.378 2.840 1.00 95.19 164 ARG A CA 1
ATOM 1297 C C . ARG A 1 164 ? -17.721 13.403 4.236 1.00 95.19 164 ARG A C 1
ATOM 1299 O O . ARG A 1 164 ? -18.380 12.952 5.172 1.00 95.19 164 ARG A O 1
ATOM 1306 N N . ILE A 1 165 ? -16.534 13.984 4.418 1.00 97.44 165 ILE A N 1
ATOM 1307 C CA . ILE A 1 165 ? -15.936 14.204 5.744 1.00 97.44 165 ILE A CA 1
ATOM 1308 C C . ILE A 1 165 ? -16.904 14.926 6.701 1.00 97.44 165 ILE A C 1
ATOM 1310 O O . ILE A 1 165 ? -17.070 14.437 7.818 1.00 97.44 165 ILE A O 1
ATOM 1314 N N . PRO A 1 166 ? -17.643 15.991 6.308 1.00 97.38 166 PRO A N 1
ATOM 1315 C CA . PRO A 1 166 ? -18.618 16.623 7.203 1.00 97.38 166 PRO A CA 1
ATOM 1316 C C . PRO A 1 166 ? -19.716 15.670 7.688 1.00 97.38 166 PRO A C 1
ATOM 1318 O O . PRO A 1 166 ? -20.148 15.758 8.834 1.00 97.38 166 PRO A O 1
ATOM 1321 N N . TYR A 1 167 ? -20.146 14.734 6.835 1.00 96.25 167 TYR A N 1
ATOM 1322 C CA . TYR A 1 167 ? -21.113 13.702 7.209 1.00 96.25 167 TYR A CA 1
ATOM 1323 C C . TYR A 1 167 ? -20.514 12.713 8.217 1.00 96.25 167 TYR A C 1
ATOM 1325 O O . TYR A 1 167 ? -21.143 12.430 9.233 1.00 96.25 167 TYR A O 1
ATOM 1333 N N . LEU A 1 168 ? -19.296 12.221 7.967 1.00 97.81 168 LEU A N 1
ATOM 1334 C CA . LEU A 1 168 ? -18.605 11.304 8.882 1.00 97.81 168 LEU A CA 1
ATOM 1335 C C . LEU A 1 168 ? -18.365 11.959 10.249 1.00 97.81 168 LEU A C 1
ATOM 1337 O O . LEU A 1 168 ? -18.625 11.352 11.287 1.00 97.81 168 LEU A O 1
ATOM 1341 N N . LYS A 1 169 ? -17.968 13.233 10.250 1.00 97.44 169 LYS A N 1
ATOM 1342 C CA . LYS A 1 169 ? -17.792 14.032 11.463 1.00 97.44 169 LYS A CA 1
ATOM 1343 C C . LYS A 1 169 ? -19.106 14.223 12.220 1.00 97.44 169 LYS A C 1
ATOM 1345 O O . LYS A 1 169 ? -19.138 14.049 13.433 1.00 97.44 169 LYS A O 1
ATOM 1350 N N . ALA A 1 170 ? -20.200 14.528 11.519 1.00 98.06 170 ALA A N 1
ATOM 1351 C CA . ALA A 1 170 ? -21.528 14.646 12.127 1.00 98.06 170 ALA A CA 1
ATOM 1352 C C . ALA A 1 170 ? -22.029 13.320 12.729 1.00 98.06 170 ALA A C 1
ATOM 1354 O O . ALA A 1 170 ? -22.765 13.340 13.712 1.00 98.06 170 ALA A O 1
ATOM 1355 N N . LEU A 1 171 ? -21.612 12.179 12.168 1.00 98.00 171 LEU A N 1
ATOM 1356 C CA . LEU A 1 171 ? -21.895 10.848 12.711 1.00 98.00 171 LEU A CA 1
ATOM 1357 C C . LEU A 1 171 ? -21.084 10.537 13.987 1.00 98.00 171 LEU A C 1
ATOM 1359 O O . LEU A 1 171 ? -21.429 9.604 14.707 1.00 98.00 171 LEU A O 1
ATOM 1363 N N . GLY A 1 172 ? -20.037 11.314 14.288 1.00 98.06 172 GLY A N 1
ATOM 1364 C CA . GLY A 1 172 ? -19.144 11.095 15.431 1.00 98.06 172 GLY A CA 1
ATOM 1365 C C . GLY A 1 172 ? -17.977 10.149 15.138 1.00 98.06 172 GLY A C 1
ATOM 1366 O O . GLY A 1 172 ? -17.356 9.644 16.068 1.00 98.06 172 GLY A O 1
ATOM 1367 N N . VAL A 1 173 ? -17.684 9.890 13.860 1.00 98.56 173 VAL A N 1
ATOM 1368 C CA . VAL A 1 173 ? -16.527 9.083 13.449 1.00 98.56 173 VAL A CA 1
ATOM 1369 C C . VAL A 1 173 ? -15.243 9.847 13.750 1.00 98.56 173 VAL A C 1
ATOM 1371 O O . VAL A 1 173 ? -15.128 11.025 13.413 1.00 98.56 173 VAL A O 1
ATOM 1374 N N . THR A 1 174 ? -14.260 9.155 14.319 1.00 98.44 174 THR A N 1
ATOM 1375 C CA . THR A 1 174 ? -12.922 9.707 14.569 1.00 98.44 174 THR A CA 1
ATOM 1376 C C . THR A 1 174 ? -11.871 9.084 13.659 1.00 98.44 174 THR A C 1
ATOM 1378 O O . THR A 1 174 ? -10.888 9.732 13.327 1.00 98.44 174 THR A O 1
ATOM 1381 N N . THR A 1 175 ? -12.069 7.838 13.230 1.00 98.69 175 THR A N 1
ATOM 1382 C CA . THR A 1 175 ? -11.071 7.075 12.475 1.00 98.69 175 THR A CA 1
ATOM 1383 C C . THR A 1 175 ? -11.749 6.399 11.290 1.00 98.69 175 THR A C 1
ATOM 1385 O O . THR A 1 175 ? -12.656 5.586 11.456 1.00 98.69 175 THR A O 1
ATOM 1388 N N . VAL A 1 176 ? -11.337 6.739 10.074 1.00 98.69 176 VAL A N 1
ATOM 1389 C CA . VAL A 1 176 ? -11.829 6.101 8.850 1.00 98.69 176 VAL A CA 1
ATOM 1390 C C . VAL A 1 176 ? -10.934 4.913 8.529 1.00 98.69 176 VAL A C 1
ATOM 1392 O O . VAL A 1 176 ? -9.731 5.079 8.375 1.00 98.69 176 VAL A O 1
ATOM 1395 N N . GLU A 1 177 ? -11.519 3.725 8.404 1.00 98.69 177 GLU A N 1
ATOM 1396 C CA . GLU A 1 177 ? -10.825 2.520 7.947 1.00 98.69 177 GLU A CA 1
ATOM 1397 C C . GLU A 1 177 ? -11.164 2.285 6.470 1.00 98.69 177 GLU A C 1
ATOM 1399 O O . GLU A 1 177 ? -12.297 1.956 6.109 1.00 98.69 177 GLU A O 1
ATOM 1404 N N . LEU A 1 178 ? -10.193 2.499 5.589 1.00 98.75 178 LEU A N 1
ATOM 1405 C CA . LEU A 1 178 ? -10.354 2.273 4.160 1.00 98.75 178 LEU A CA 1
ATOM 1406 C C . LEU A 1 178 ? -10.099 0.799 3.844 1.00 98.75 178 LEU A C 1
ATOM 1408 O O . LEU A 1 178 ? -9.005 0.300 4.096 1.00 98.75 178 LEU A O 1
ATOM 1412 N N . MET A 1 179 ? -11.077 0.136 3.220 1.00 98.69 179 MET A N 1
ATOM 1413 C CA . MET A 1 179 ? -10.852 -1.129 2.499 1.00 98.69 179 MET A CA 1
ATOM 1414 C C . MET A 1 179 ? -9.722 -0.970 1.462 1.00 98.69 179 MET A C 1
ATOM 1416 O O . MET A 1 179 ? -9.453 0.171 1.086 1.00 98.69 179 MET A O 1
ATOM 1420 N N . PRO A 1 180 ? -9.090 -2.051 0.956 1.00 98.38 180 PRO A N 1
ATOM 1421 C CA . PRO A 1 180 ? -7.901 -1.981 0.104 1.00 98.38 180 PRO A CA 1
ATOM 1422 C C . PRO A 1 180 ? -7.878 -0.823 -0.904 1.00 98.38 180 PRO A C 1
ATOM 1424 O O . PRO A 1 180 ? -8.697 -0.742 -1.823 1.00 98.38 180 PRO A O 1
ATOM 1427 N N . VAL A 1 181 ? -6.913 0.082 -0.714 1.00 98.25 181 VAL A N 1
ATOM 1428 C CA . VAL A 1 181 ? -6.642 1.221 -1.611 1.00 98.25 181 VAL A CA 1
ATOM 1429 C C . VAL A 1 181 ? -5.275 1.139 -2.282 1.00 98.25 181 VAL A C 1
ATOM 1431 O O . VAL A 1 181 ? -4.938 2.039 -3.047 1.00 98.25 181 VAL A O 1
ATOM 1434 N N . TYR A 1 182 ? -4.497 0.083 -2.023 1.00 98.31 182 TYR A N 1
ATOM 1435 C CA . TYR A 1 182 ? -3.337 -0.251 -2.846 1.00 98.31 182 TYR A CA 1
ATOM 1436 C C . TYR A 1 182 ? -3.804 -0.761 -4.219 1.00 98.31 182 TYR A C 1
ATOM 1438 O O . TYR A 1 182 ? -4.956 -1.159 -4.388 1.00 98.31 182 TYR A O 1
ATOM 1446 N N . GLU A 1 183 ? -2.946 -0.729 -5.231 1.00 97.94 183 GLU A N 1
ATOM 1447 C CA . GLU A 1 183 ? -3.336 -1.124 -6.581 1.00 97.94 183 GLU A CA 1
ATOM 1448 C C . GLU A 1 183 ? -3.466 -2.647 -6.690 1.00 97.94 183 GLU A C 1
ATOM 1450 O O . GLU A 1 183 ? -2.516 -3.382 -6.445 1.00 97.94 183 GLU A O 1
ATOM 1455 N N . PHE A 1 184 ? -4.629 -3.130 -7.118 1.00 96.50 184 PHE A N 1
ATOM 1456 C CA . PHE A 1 184 ? -4.938 -4.554 -7.239 1.00 96.50 184 PHE A CA 1
ATOM 1457 C C . PHE A 1 184 ? -5.641 -4.857 -8.562 1.00 96.50 184 PHE A C 1
ATOM 1459 O O . PHE A 1 184 ? -6.180 -3.970 -9.226 1.00 96.50 184 PHE A O 1
ATOM 1466 N N . GLU A 1 185 ? -5.630 -6.128 -8.961 1.00 94.06 185 GLU A N 1
ATOM 1467 C CA . GLU A 1 185 ? -6.364 -6.560 -10.147 1.00 94.06 185 GLU A CA 1
ATOM 1468 C C . GLU A 1 185 ? -7.860 -6.710 -9.836 1.00 94.06 185 GLU A C 1
ATOM 1470 O O . GLU A 1 185 ? -8.262 -7.429 -8.919 1.00 94.06 185 GLU A O 1
ATOM 1475 N N . GLU A 1 186 ? -8.681 -5.999 -10.604 1.00 92.81 186 GLU A N 1
ATOM 1476 C CA . GLU A 1 186 ? -10.136 -5.982 -10.443 1.00 92.81 186 GLU A CA 1
ATOM 1477 C C . GLU A 1 186 ? -10.796 -7.106 -11.231 1.00 92.81 186 GLU A C 1
ATOM 1479 O O . GLU A 1 186 ? -11.872 -7.561 -10.867 1.00 92.81 186 GLU A O 1
ATOM 1484 N N . ILE A 1 187 ? -10.191 -7.526 -12.339 1.00 88.88 187 ILE A N 1
ATOM 1485 C CA . ILE A 1 187 ? -10.787 -8.498 -13.248 1.00 88.88 187 ILE A CA 1
ATOM 1486 C C . ILE A 1 187 ? -10.095 -9.835 -13.031 1.00 88.88 187 ILE A C 1
ATOM 1488 O O . ILE A 1 187 ? -8.871 -9.919 -13.070 1.00 88.88 187 ILE A O 1
ATOM 1492 N N . GLU A 1 188 ? -10.864 -10.904 -12.858 1.00 84.19 188 GLU A N 1
ATOM 1493 C CA . GLU A 1 188 ? -10.289 -12.246 -12.867 1.00 84.19 188 GLU A CA 1
ATOM 1494 C C . GLU A 1 188 ? -9.708 -12.548 -14.259 1.00 84.19 188 GLU A C 1
ATOM 1496 O O . GLU A 1 188 ? -10.440 -12.789 -15.221 1.00 84.19 188 GLU A O 1
ATOM 1501 N N . ILE A 1 189 ? -8.380 -12.474 -14.388 1.00 81.94 189 ILE A N 1
ATOM 1502 C CA . ILE A 1 189 ? -7.691 -12.732 -15.653 1.00 81.94 189 ILE A CA 1
ATOM 1503 C C . ILE A 1 189 ? -7.735 -14.244 -15.921 1.00 81.94 189 ILE A C 1
ATOM 1505 O O . ILE A 1 189 ? -7.251 -15.021 -15.091 1.00 81.94 189 ILE A O 1
ATOM 1509 N N . PRO A 1 190 ? -8.258 -14.691 -17.079 1.00 76.00 190 PRO A N 1
ATOM 1510 C CA . PRO A 1 190 ? -8.242 -16.102 -17.437 1.00 76.00 190 PRO A CA 1
ATOM 1511 C C . PRO A 1 190 ? -6.812 -16.646 -17.436 1.00 76.00 190 PRO A C 1
ATOM 1513 O O . PRO A 1 190 ? -5.932 -16.123 -18.124 1.00 76.00 190 PRO A O 1
ATOM 1516 N N . LYS A 1 191 ? -6.565 -17.720 -16.679 1.00 73.25 191 LYS A N 1
ATOM 1517 C CA . LYS A 1 191 ? -5.250 -18.370 -16.662 1.00 73.25 191 LYS A CA 1
ATOM 1518 C C . LYS A 1 191 ? -4.950 -18.924 -18.054 1.00 73.25 191 LYS A C 1
ATOM 1520 O O . LYS A 1 191 ? -5.635 -19.832 -18.524 1.00 73.25 191 LYS A O 1
ATOM 1525 N N . LYS A 1 192 ? -3.900 -18.415 -18.703 1.00 68.31 192 LYS A N 1
ATOM 1526 C CA . LYS A 1 192 ? -3.374 -19.026 -19.928 1.00 68.31 192 LYS A CA 1
ATOM 1527 C C . LYS A 1 192 ? -2.846 -20.415 -19.582 1.00 68.31 192 LYS A C 1
ATOM 1529 O O . LYS A 1 192 ? -1.889 -20.542 -18.821 1.00 68.31 192 LYS A O 1
ATOM 1534 N N . GLN A 1 193 ? -3.467 -21.458 -20.124 1.00 61.78 193 GLN A N 1
ATOM 1535 C CA . GLN A 1 193 ? -2.936 -22.812 -19.999 1.00 61.78 193 GLN A CA 1
ATOM 1536 C C . GLN A 1 193 ? -1.608 -22.882 -20.767 1.00 61.78 193 GLN A C 1
ATOM 1538 O O . GLN A 1 193 ? -1.592 -22.820 -21.995 1.00 61.78 193 GLN A O 1
ATOM 1543 N N . LYS A 1 194 ? -0.480 -22.992 -20.052 1.00 57.91 194 LYS A N 1
ATOM 1544 C CA . LYS A 1 194 ? 0.796 -23.374 -20.670 1.00 57.91 194 LYS A CA 1
ATOM 1545 C C . LYS A 1 194 ? 0.690 -24.864 -21.011 1.00 57.91 194 LYS A C 1
ATOM 1547 O O . LYS A 1 194 ? 0.672 -25.701 -20.111 1.00 57.91 194 LYS A O 1
ATOM 1552 N N . LEU A 1 195 ? 0.555 -25.189 -22.298 1.00 59.94 195 LEU A N 1
ATOM 1553 C CA . LEU A 1 195 ? 0.571 -26.579 -22.756 1.00 59.94 195 LEU A CA 1
ATOM 1554 C C . LEU A 1 195 ? 1.923 -27.220 -22.388 1.00 59.94 195 LEU A C 1
ATOM 1556 O O . LEU A 1 195 ? 2.958 -26.562 -22.526 1.00 59.94 195 LEU A O 1
ATOM 1560 N N . PRO A 1 196 ? 1.949 -28.484 -21.933 1.00 65.81 196 PRO A N 1
ATOM 1561 C CA . PRO A 1 196 ? 3.195 -29.202 -21.694 1.00 65.81 196 PRO A CA 1
ATOM 1562 C C . PRO A 1 196 ? 4.085 -29.233 -22.945 1.00 65.81 196 PRO A C 1
ATOM 1564 O O . PRO A 1 196 ? 3.597 -29.473 -24.047 1.00 65.81 196 PRO A O 1
ATOM 1567 N N . GLY A 1 197 ? 5.399 -29.054 -22.774 1.00 59.16 197 GLY A N 1
ATOM 1568 C CA . GLY A 1 197 ? 6.362 -28.893 -23.879 1.00 59.16 197 GLY A CA 1
ATOM 1569 C C . GLY A 1 197 ? 6.526 -30.088 -24.832 1.00 59.16 197 GLY A C 1
ATOM 1570 O O . GLY A 1 197 ? 7.255 -29.981 -25.811 1.00 59.16 197 GLY A O 1
ATOM 1571 N N . TYR A 1 198 ? 5.858 -31.215 -24.573 1.00 72.19 198 TYR A N 1
ATOM 1572 C CA . TYR A 1 198 ? 5.802 -32.363 -25.484 1.00 72.19 198 TYR A CA 1
ATOM 1573 C C . TYR A 1 198 ? 4.655 -32.277 -26.504 1.00 72.19 198 TYR A C 1
ATOM 1575 O O . TYR A 1 198 ? 4.579 -33.126 -27.390 1.00 72.19 198 TYR A O 1
ATOM 1583 N N . ILE A 1 199 ? 3.756 -31.292 -26.388 1.00 64.81 199 ILE A N 1
ATOM 1584 C CA . ILE A 1 199 ? 2.682 -31.048 -27.357 1.00 64.81 199 ILE A CA 1
ATOM 1585 C C . ILE A 1 199 ? 3.232 -30.113 -28.447 1.00 64.81 199 ILE A C 1
ATOM 1587 O O . ILE A 1 199 ? 3.528 -28.953 -28.150 1.00 64.81 199 ILE A O 1
ATOM 1591 N N . PRO A 1 200 ? 3.385 -30.572 -29.706 1.00 61.47 200 PRO A N 1
ATOM 1592 C CA . PRO A 1 200 ? 3.891 -29.731 -30.786 1.00 61.47 200 PRO A CA 1
ATOM 1593 C C . PRO A 1 200 ? 2.991 -28.512 -31.008 1.00 61.47 200 PRO A C 1
ATOM 1595 O O . PRO A 1 200 ? 1.765 -28.650 -31.092 1.00 61.47 200 PRO A O 1
ATOM 1598 N N . GLN A 1 201 ? 3.584 -27.324 -31.153 1.00 51.09 201 GLN A N 1
ATOM 1599 C CA . GLN A 1 201 ? 2.851 -26.121 -31.558 1.00 51.09 201 GLN A CA 1
ATOM 1600 C C . GLN A 1 201 ? 2.125 -26.395 -32.889 1.00 51.09 201 GLN A C 1
ATOM 1602 O O . GLN A 1 201 ? 2.756 -26.758 -33.877 1.00 51.09 201 GLN A O 1
ATOM 1607 N N . GLY A 1 202 ? 0.792 -26.277 -32.892 1.00 56.44 202 GLY A N 1
ATOM 1608 C CA . GLY A 1 202 ? -0.063 -26.553 -34.057 1.00 56.44 202 GLY A CA 1
ATOM 1609 C C . GLY A 1 202 ? -0.775 -27.915 -34.068 1.00 56.44 202 GLY A C 1
ATOM 1610 O O . GLY A 1 202 ? -1.506 -28.201 -35.010 1.00 56.44 202 GLY A O 1
ATOM 1611 N N . SER A 1 203 ? -0.607 -28.754 -33.038 1.00 54.38 203 SER A N 1
ATOM 1612 C CA . SER A 1 203 ? -1.294 -30.060 -32.937 1.00 54.38 203 SER A CA 1
ATOM 1613 C C . SER A 1 203 ? -2.703 -30.003 -32.321 1.00 54.38 203 SER A C 1
ATOM 1615 O O . SER A 1 203 ? -3.405 -31.012 -32.302 1.00 54.38 203 SER A O 1
ATOM 1617 N N . ILE A 1 204 ? -3.142 -28.825 -31.865 1.00 49.88 204 ILE A N 1
ATOM 1618 C CA . ILE A 1 204 ? -4.504 -28.578 -31.376 1.00 49.88 204 ILE A CA 1
ATOM 1619 C C . ILE A 1 204 ? -5.226 -27.709 -32.417 1.00 49.88 204 ILE A C 1
ATOM 1621 O O . ILE A 1 204 ? -4.665 -26.684 -32.811 1.00 49.88 204 ILE A O 1
ATOM 1625 N N . PRO A 1 205 ? -6.439 -28.072 -32.877 1.00 44.09 205 PRO A N 1
ATOM 1626 C CA . PRO A 1 205 ? -7.218 -27.208 -33.756 1.00 44.09 205 PRO A CA 1
ATOM 1627 C C . PRO A 1 205 ? -7.420 -25.835 -33.098 1.00 44.09 205 PRO A C 1
ATOM 1629 O O . PRO A 1 205 ? -7.855 -25.767 -31.952 1.00 44.09 205 PRO A O 1
ATOM 1632 N N . GLU A 1 206 ? -7.198 -24.734 -33.825 1.00 46.47 206 GLU A N 1
ATOM 1633 C CA . GLU A 1 206 ? -7.462 -23.347 -33.375 1.00 46.47 206 GLU A CA 1
ATOM 1634 C C . GLU A 1 206 ? -8.951 -23.045 -33.083 1.00 46.47 206 GLU A C 1
ATOM 1636 O O . GLU A 1 206 ? -9.363 -21.894 -32.940 1.00 46.47 206 GLU A O 1
ATOM 1641 N N . LYS A 1 207 ? -9.799 -24.068 -32.974 1.00 44.12 207 LYS A N 1
ATOM 1642 C CA . LYS A 1 207 ? -11.213 -23.935 -32.650 1.00 44.12 207 LYS A CA 1
ATOM 1643 C C . LYS A 1 207 ? -11.555 -24.786 -31.445 1.00 44.12 207 LYS A C 1
ATOM 1645 O O . LYS A 1 207 ? -12.023 -25.902 -31.590 1.00 44.12 207 LYS A O 1
ATOM 1650 N N . GLU A 1 208 ? -11.330 -24.189 -30.282 1.00 40.25 208 GLU A N 1
ATOM 1651 C CA . GLU A 1 208 ? -12.302 -24.122 -29.183 1.00 40.25 208 GLU A CA 1
ATOM 1652 C C . GLU A 1 208 ? -11.898 -23.013 -28.184 1.00 40.25 208 GLU A C 1
ATOM 1654 O O . GLU A 1 208 ? -12.031 -23.131 -26.972 1.00 40.25 208 GLU A O 1
ATOM 1659 N N . ALA A 1 209 ? -11.435 -21.862 -28.695 1.00 36.81 209 ALA A N 1
ATOM 1660 C CA . ALA A 1 209 ? -11.633 -20.604 -27.977 1.00 36.81 209 ALA A CA 1
ATOM 1661 C C . ALA A 1 209 ? -13.139 -20.318 -28.057 1.00 36.81 209 ALA A C 1
ATOM 1663 O O . ALA A 1 209 ? -13.628 -19.852 -29.084 1.00 36.81 209 ALA A O 1
ATOM 1664 N N . GLY A 1 210 ? -13.870 -20.769 -27.037 1.00 35.34 210 GLY A N 1
ATOM 1665 C CA . GLY A 1 210 ? -15.313 -20.992 -27.047 1.00 35.34 210 GLY A CA 1
ATOM 1666 C C . GLY A 1 210 ? -16.130 -20.026 -27.907 1.00 35.34 210 GLY A C 1
ATOM 1667 O O . GLY A 1 210 ? -16.292 -18.851 -27.583 1.00 35.34 210 GLY A O 1
ATOM 1668 N N . SER A 1 211 ? -16.772 -20.571 -28.941 1.00 35.50 211 SER A N 1
ATOM 1669 C CA . SER A 1 211 ? -18.076 -20.092 -29.394 1.00 35.50 211 SER A CA 1
ATOM 1670 C C . SER A 1 211 ? -19.118 -20.467 -28.334 1.00 35.50 211 SER A C 1
ATOM 1672 O O . SER A 1 211 ? -19.956 -21.340 -28.544 1.00 35.50 211 SER A O 1
ATOM 1674 N N . GLY A 1 212 ? -19.005 -19.854 -27.158 1.00 34.84 212 GLY A N 1
ATOM 1675 C CA . GLY A 1 212 ? -20.036 -19.843 -26.135 1.00 34.84 212 GLY A CA 1
ATOM 1676 C C . GLY A 1 212 ? -20.834 -18.563 -26.310 1.00 34.84 212 GLY A C 1
ATOM 1677 O O . GLY A 1 212 ? -20.310 -17.465 -26.147 1.00 34.84 212 GLY A O 1
ATOM 1678 N N . THR A 1 213 ? -22.103 -18.697 -26.668 1.00 36.03 213 THR A N 1
ATOM 1679 C CA . THR A 1 213 ? -23.083 -17.610 -26.796 1.00 36.03 213 THR A CA 1
ATOM 1680 C C . THR A 1 213 ? -23.463 -16.947 -25.468 1.00 36.03 213 THR A C 1
ATOM 1682 O O . THR A 1 213 ? -24.396 -16.157 -25.446 1.00 36.03 213 THR A O 1
ATOM 1685 N N . ASP A 1 214 ? -22.695 -17.170 -24.404 1.00 40.06 214 ASP A N 1
ATOM 1686 C CA . ASP A 1 214 ? -22.757 -16.430 -23.153 1.00 40.06 214 ASP A CA 1
ATOM 1687 C C . ASP A 1 214 ? -21.336 -15.979 -22.804 1.00 40.06 214 ASP A C 1
ATOM 1689 O O . ASP A 1 214 ? -20.518 -16.748 -22.303 1.00 40.06 214 ASP A O 1
ATOM 1693 N N . LYS A 1 215 ? -21.012 -14.711 -23.088 1.00 49.28 215 LYS A N 1
ATOM 1694 C CA . LYS A 1 215 ? -19.879 -14.049 -22.433 1.00 49.28 215 LYS A CA 1
ATOM 1695 C C . LYS A 1 215 ? -20.239 -13.956 -20.952 1.00 49.28 215 LYS A C 1
ATOM 1697 O O . LYS A 1 215 ? -20.825 -12.950 -20.543 1.00 49.28 215 LYS A O 1
ATOM 1702 N N . GLU A 1 216 ? -19.950 -14.990 -20.164 1.00 53.12 216 GLU A N 1
ATOM 1703 C CA . GLU A 1 216 ? -19.983 -14.863 -18.710 1.00 53.12 216 GLU A CA 1
ATOM 1704 C C . GLU A 1 216 ? -19.119 -13.652 -18.363 1.00 53.12 216 GLU A C 1
ATOM 1706 O O . GLU A 1 216 ? -17.923 -13.603 -18.660 1.00 53.12 216 GLU A O 1
ATOM 1711 N N . LYS A 1 217 ? -19.759 -12.600 -17.842 1.00 59.94 217 LYS A N 1
ATOM 1712 C CA . LYS A 1 217 ? -19.039 -11.416 -17.390 1.00 59.94 217 LYS A CA 1
ATOM 1713 C C . LYS A 1 217 ? -18.051 -11.886 -16.333 1.00 59.94 217 LYS A C 1
ATOM 1715 O O . LYS A 1 217 ? -18.475 -12.425 -15.311 1.00 59.94 217 LYS A O 1
ATOM 1720 N N . LEU A 1 218 ? -16.764 -11.664 -16.593 1.00 69.62 218 LEU A N 1
ATOM 1721 C CA . LEU A 1 218 ? -15.714 -11.873 -15.605 1.00 69.62 218 LEU A CA 1
ATOM 1722 C C . LEU A 1 218 ? -16.133 -11.168 -14.314 1.00 69.62 218 LEU A C 1
ATOM 1724 O O . LEU A 1 218 ? -16.590 -10.020 -14.341 1.00 69.62 218 LEU A O 1
ATOM 1728 N N . LYS A 1 219 ? -16.059 -11.886 -13.192 1.00 83.12 219 LYS A N 1
ATOM 1729 C CA . LYS A 1 219 ? -16.416 -11.312 -11.899 1.00 83.12 219 LYS A CA 1
ATOM 1730 C C . LYS A 1 219 ? -15.413 -10.215 -11.571 1.00 83.12 219 LYS A C 1
ATOM 1732 O O . LYS A 1 219 ? -14.210 -10.381 -11.756 1.00 83.12 219 LYS A O 1
ATOM 1737 N N . VAL A 1 220 ? -15.938 -9.102 -11.075 1.00 89.88 220 VAL A N 1
ATOM 1738 C CA . VAL A 1 220 ? -15.119 -7.982 -10.628 1.00 89.88 220 VAL A CA 1
ATOM 1739 C C . VAL A 1 220 ? -14.802 -8.186 -9.153 1.00 89.88 220 VAL A C 1
ATOM 1741 O O . VAL A 1 220 ? -15.713 -8.264 -8.323 1.00 89.88 220 VAL A O 1
ATOM 1744 N N . ASN A 1 221 ? -13.517 -8.249 -8.822 1.00 93.06 221 ASN A N 1
ATOM 1745 C CA . ASN A 1 221 ? -13.020 -8.113 -7.467 1.00 93.06 221 ASN A CA 1
ATOM 1746 C C . ASN A 1 221 ? -13.312 -6.695 -6.978 1.00 93.06 221 ASN A C 1
ATOM 1748 O O . ASN A 1 221 ? -12.552 -5.754 -7.195 1.00 93.06 221 ASN A O 1
ATOM 1752 N N . TYR A 1 222 ? -14.467 -6.558 -6.341 1.00 94.75 222 TYR A N 1
ATOM 1753 C CA . TYR A 1 222 ? -14.907 -5.294 -5.789 1.00 94.75 222 TYR A CA 1
ATOM 1754 C C . TYR A 1 222 ? -14.052 -4.902 -4.581 1.00 94.75 222 TYR A C 1
ATOM 1756 O O . TYR A 1 222 ? -13.539 -3.796 -4.553 1.00 94.75 222 TYR A O 1
ATOM 1764 N N . TRP A 1 223 ? -13.846 -5.815 -3.628 1.00 95.94 223 TRP A N 1
ATOM 1765 C CA . TRP A 1 223 ? -13.219 -5.499 -2.341 1.00 95.94 223 TRP A CA 1
ATOM 1766 C C . TRP A 1 223 ? -11.709 -5.260 -2.390 1.00 95.94 223 TRP A C 1
ATOM 1768 O O . TRP A 1 223 ? -11.201 -4.524 -1.550 1.00 95.94 223 TRP A O 1
ATOM 1778 N N . GLY A 1 224 ? -10.997 -5.880 -3.332 1.00 95.06 224 GLY A N 1
ATOM 1779 C CA . GLY A 1 224 ? -9.559 -5.675 -3.512 1.00 95.06 224 GLY A CA 1
ATOM 1780 C C . GLY A 1 224 ? -8.642 -6.541 -2.649 1.00 95.06 224 GLY A C 1
ATOM 1781 O O . GLY A 1 224 ? -7.433 -6.338 -2.677 1.00 95.06 224 GLY A O 1
ATOM 1782 N N . TYR A 1 225 ? -9.170 -7.534 -1.924 1.00 95.50 225 TYR A N 1
ATOM 1783 C CA . TYR A 1 225 ? -8.369 -8.476 -1.126 1.00 95.50 225 TYR A CA 1
ATOM 1784 C C . TYR A 1 225 ? -7.673 -9.524 -2.010 1.00 95.50 225 TYR A C 1
ATOM 1786 O O . TYR A 1 225 ? -8.109 -10.666 -2.131 1.00 95.50 225 TYR A O 1
ATOM 1794 N N . THR A 1 226 ? -6.614 -9.104 -2.688 1.00 94.62 226 THR A N 1
ATOM 1795 C CA . THR A 1 226 ? -5.744 -9.948 -3.516 1.00 94.62 226 THR A CA 1
ATOM 1796 C C . THR A 1 226 ? -4.337 -9.353 -3.535 1.00 94.62 226 THR A C 1
ATOM 1798 O O . THR A 1 226 ? -4.149 -8.211 -3.089 1.00 94.62 226 THR A O 1
ATOM 1801 N N . LYS A 1 227 ? -3.346 -10.095 -4.042 1.00 94.25 227 LYS A N 1
ATOM 1802 C CA . LYS A 1 227 ? -2.015 -9.544 -4.289 1.00 94.25 227 LYS A CA 1
ATOM 1803 C C . LYS A 1 227 ? -2.087 -8.329 -5.200 1.00 94.25 227 LYS A C 1
ATOM 1805 O O . LYS A 1 227 ? -2.768 -8.318 -6.228 1.00 94.25 227 LYS A O 1
ATOM 1810 N N . GLY A 1 228 ? -1.353 -7.299 -4.813 1.00 94.12 228 GLY A N 1
ATOM 1811 C CA . GLY A 1 228 ? -1.326 -6.036 -5.524 1.00 94.12 228 GLY A CA 1
ATOM 1812 C C . GLY A 1 228 ? 0.057 -5.410 -5.556 1.00 94.12 228 GLY A C 1
ATOM 1813 O O . GLY A 1 228 ? 1.051 -5.996 -5.136 1.00 94.12 228 GLY A O 1
ATOM 1814 N N . PHE A 1 229 ? 0.095 -4.185 -6.057 1.00 97.44 229 PHE A N 1
ATOM 1815 C CA . PHE A 1 229 ? 1.244 -3.302 -5.996 1.00 97.44 229 PHE A CA 1
ATOM 1816 C C . PHE A 1 229 ? 1.112 -2.439 -4.751 1.00 97.44 229 PHE A C 1
ATOM 1818 O O . PHE A 1 229 ? 0.412 -1.425 -4.732 1.00 97.44 229 PHE A O 1
ATOM 1825 N N . TYR A 1 230 ? 1.778 -2.876 -3.688 1.00 98.06 230 TYR A N 1
ATOM 1826 C CA . TYR A 1 230 ? 1.600 -2.340 -2.343 1.00 98.06 230 TYR A CA 1
ATOM 1827 C C . TYR A 1 230 ? 2.111 -0.911 -2.148 1.00 98.06 230 TYR A C 1
ATOM 1829 O O . TYR A 1 230 ? 1.849 -0.337 -1.101 1.00 98.06 230 TYR A O 1
ATOM 1837 N N . PHE A 1 231 ? 2.801 -0.324 -3.128 1.00 97.62 231 PHE A N 1
ATOM 1838 C CA . PHE A 1 231 ? 3.329 1.046 -3.078 1.00 97.62 231 PHE A CA 1
ATOM 1839 C C . PHE A 1 231 ? 2.541 2.024 -3.961 1.00 97.62 231 PHE A C 1
ATOM 1841 O O . PHE A 1 231 ? 2.825 3.219 -3.954 1.00 97.62 231 PHE A O 1
ATOM 1848 N N . ALA A 1 232 ? 1.547 1.548 -4.713 1.00 97.12 232 ALA A N 1
ATOM 1849 C CA . ALA A 1 232 ? 0.739 2.379 -5.595 1.00 97.12 232 ALA A CA 1
ATOM 1850 C C . ALA A 1 232 ? -0.697 2.486 -5.066 1.00 97.12 232 ALA A C 1
ATOM 1852 O O . ALA A 1 232 ? -1.305 1.459 -4.769 1.00 97.12 232 ALA A O 1
ATOM 1853 N N . PRO A 1 233 ? -1.285 3.691 -4.988 1.00 97.31 233 PRO A N 1
ATOM 1854 C CA . PRO A 1 233 ? -2.721 3.844 -4.788 1.00 97.31 233 PRO A CA 1
ATOM 1855 C C . PRO A 1 233 ? -3.515 3.282 -5.969 1.00 97.31 233 PRO A C 1
ATOM 1857 O O . PRO A 1 233 ? -3.079 3.370 -7.118 1.00 97.31 233 PRO A O 1
ATOM 1860 N N . LYS A 1 234 ? -4.720 2.777 -5.701 1.00 97.44 234 LYS A N 1
ATOM 1861 C CA . LYS A 1 234 ? -5.627 2.234 -6.713 1.00 97.44 234 LYS A CA 1
ATOM 1862 C C . LYS A 1 234 ? -5.997 3.300 -7.742 1.00 97.44 234 LYS A C 1
ATOM 1864 O O . LYS A 1 234 ? -6.780 4.206 -7.453 1.00 97.44 234 LYS A O 1
ATOM 1869 N N . ALA A 1 235 ? -5.499 3.160 -8.967 1.00 95.44 235 ALA A N 1
ATOM 1870 C CA . ALA A 1 235 ? -5.612 4.176 -10.010 1.00 95.44 235 ALA A CA 1
ATOM 1871 C C . ALA A 1 235 ? -7.069 4.496 -10.380 1.00 95.44 235 ALA A C 1
ATOM 1873 O O . ALA A 1 235 ? -7.431 5.655 -10.574 1.00 95.44 235 ALA A O 1
ATOM 1874 N N . SER A 1 236 ? -7.928 3.479 -10.406 1.00 95.38 236 SER A N 1
ATOM 1875 C CA . SER A 1 236 ? -9.356 3.596 -10.722 1.00 95.38 236 SER A CA 1
ATOM 1876 C C . SER A 1 236 ? -10.211 4.239 -9.618 1.00 95.38 236 SER A C 1
ATOM 1878 O O . SER A 1 236 ? -11.395 4.506 -9.850 1.00 95.38 236 SER A O 1
ATOM 1880 N N . TYR A 1 237 ? -9.638 4.517 -8.439 1.00 96.44 237 TYR A N 1
ATOM 1881 C CA . TYR A 1 237 ? -10.252 5.345 -7.392 1.00 96.44 237 TYR A CA 1
ATOM 1882 C C . TYR A 1 237 ? -9.887 6.832 -7.518 1.00 96.44 237 TYR A C 1
ATOM 1884 O O . TYR A 1 237 ? -10.363 7.639 -6.720 1.00 96.44 237 TYR A O 1
ATOM 1892 N N . GLY A 1 238 ? -9.085 7.221 -8.512 1.00 94.06 238 GLY A N 1
ATOM 1893 C CA . GLY A 1 238 ? -8.817 8.621 -8.842 1.00 94.06 238 GLY A CA 1
ATOM 1894 C C . GLY A 1 238 ? -9.823 9.199 -9.840 1.00 94.06 238 GLY A C 1
ATOM 1895 O O . GLY A 1 238 ? -10.359 8.492 -10.696 1.00 94.06 238 GLY A O 1
ATOM 1896 N N . CYS A 1 239 ? -10.069 10.507 -9.761 1.00 91.19 239 CYS A N 1
ATOM 1897 C CA . CYS A 1 239 ? -10.832 11.250 -10.778 1.00 91.19 239 CYS A CA 1
ATOM 1898 C C . CYS A 1 239 ? -9.953 12.147 -11.672 1.00 91.19 239 CYS A C 1
ATOM 1900 O O . CYS A 1 239 ? -10.389 12.580 -12.746 1.00 91.19 239 CYS A O 1
ATOM 1902 N N . SER A 1 240 ? -8.716 12.401 -11.252 1.00 88.88 240 SER A N 1
ATOM 1903 C CA . SER A 1 240 ? -7.665 13.147 -11.937 1.00 88.88 240 SER A CA 1
ATOM 1904 C C . SER A 1 240 ? -6.569 12.210 -12.468 1.00 88.88 240 SER A C 1
ATOM 1906 O O . SER A 1 240 ? -6.662 10.988 -12.394 1.00 88.88 240 SER A O 1
ATOM 1908 N N . LYS A 1 241 ? -5.509 12.790 -13.045 1.00 83.00 241 LYS A N 1
ATOM 1909 C CA . LYS A 1 241 ? -4.341 12.034 -13.534 1.00 83.00 241 LYS A CA 1
ATOM 1910 C C . LYS A 1 241 ? -3.339 11.659 -12.430 1.00 83.00 241 LYS A C 1
ATOM 1912 O O . LYS A 1 241 ? -2.438 10.862 -12.698 1.00 83.00 241 LYS A O 1
ATOM 1917 N N . ASN A 1 242 ? -3.467 12.254 -11.241 1.00 89.69 242 ASN A N 1
ATOM 1918 C CA . ASN A 1 242 ? -2.566 12.055 -10.107 1.00 89.69 242 ASN A CA 1
ATOM 1919 C C . ASN A 1 242 ? -3.381 11.564 -8.903 1.00 89.69 242 ASN A C 1
ATOM 1921 O O . ASN A 1 242 ? -3.775 12.328 -8.021 1.00 89.69 242 ASN A O 1
ATOM 1925 N N . VAL A 1 243 ? -3.659 10.262 -8.914 1.00 93.31 243 VAL A N 1
ATOM 1926 C CA . VAL A 1 243 ? -4.415 9.574 -7.862 1.00 93.31 243 VAL A CA 1
ATOM 1927 C C . VAL A 1 243 ? -3.700 9.628 -6.508 1.00 93.31 243 VAL A C 1
ATOM 1929 O O . VAL A 1 243 ? -4.342 9.738 -5.467 1.00 93.31 243 VAL A O 1
ATOM 1932 N N . THR A 1 244 ? -2.367 9.628 -6.524 1.00 94.00 244 THR A N 1
ATOM 1933 C CA . THR A 1 244 ? -1.528 9.751 -5.330 1.00 94.00 244 THR A CA 1
ATOM 1934 C C . THR A 1 244 ? -1.785 11.058 -4.602 1.00 94.00 244 THR A C 1
ATOM 1936 O O . THR A 1 244 ? -2.006 11.056 -3.391 1.00 94.00 244 THR A O 1
ATOM 1939 N N . ARG A 1 245 ? -1.834 12.173 -5.335 1.00 94.50 245 ARG A N 1
ATOM 1940 C CA . ARG A 1 245 ? -2.171 13.481 -4.775 1.00 94.50 245 ARG A CA 1
ATOM 1941 C C . ARG A 1 245 ? -3.598 13.524 -4.238 1.00 94.50 245 ARG A C 1
ATOM 1943 O O . ARG A 1 245 ? -3.803 14.124 -3.192 1.00 94.50 245 ARG A O 1
ATOM 1950 N N . GLU A 1 246 ? -4.563 12.895 -4.909 1.00 95.38 246 GLU A N 1
ATOM 1951 C CA . GLU A 1 246 ? -5.942 12.815 -4.399 1.00 95.38 246 GLU A CA 1
ATOM 1952 C C . GLU A 1 246 ? -6.028 12.072 -3.065 1.00 95.38 246 GLU A C 1
ATOM 1954 O O . GLU A 1 246 ? -6.693 12.546 -2.149 1.00 95.38 246 GLU A O 1
ATOM 1959 N N . LEU A 1 247 ? -5.343 10.934 -2.929 1.00 97.31 247 LEU A N 1
ATOM 1960 C CA . LEU A 1 247 ? -5.336 10.191 -1.670 1.00 97.31 247 LEU A CA 1
ATOM 1961 C C . LEU A 1 247 ? -4.615 10.968 -0.559 1.00 97.31 247 LEU A C 1
ATOM 1963 O O . LEU A 1 247 ? -5.135 11.049 0.551 1.00 97.31 247 LEU A O 1
ATOM 1967 N N . LYS A 1 248 ? -3.468 11.599 -0.853 1.00 97.19 248 LYS A N 1
ATOM 1968 C CA . LYS A 1 248 ? -2.795 12.488 0.111 1.00 97.19 248 LYS A CA 1
ATOM 1969 C C . LYS A 1 248 ? -3.713 13.629 0.555 1.00 97.19 248 LYS A C 1
ATOM 1971 O O . LYS A 1 248 ? -3.805 13.890 1.747 1.00 97.19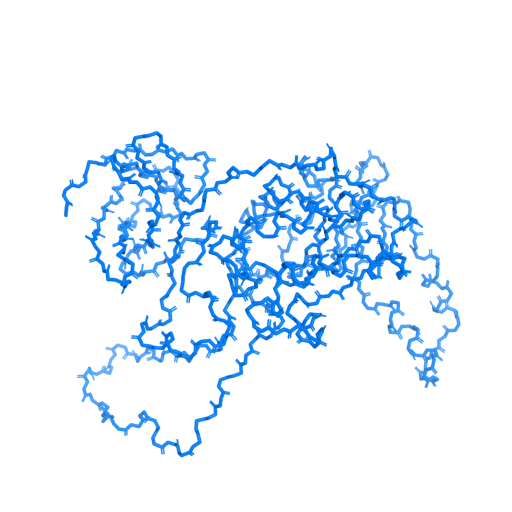 248 LYS A O 1
ATOM 1976 N N . HIS A 1 249 ? -4.438 14.247 -0.378 1.00 97.25 249 HIS A N 1
ATOM 1977 C CA . HIS A 1 249 ? -5.385 15.320 -0.075 1.00 97.25 249 HIS A CA 1
ATOM 1978 C C . HIS A 1 249 ? -6.552 14.852 0.802 1.00 97.25 249 HIS A C 1
ATOM 1980 O O . HIS A 1 249 ? -6.902 15.532 1.762 1.00 97.25 249 HIS A O 1
ATOM 1986 N N . LEU A 1 250 ? -7.102 13.661 0.543 1.00 98.19 250 LEU A N 1
ATOM 1987 C CA . LEU A 1 250 ? -8.119 13.055 1.404 1.00 98.19 250 LEU A CA 1
ATOM 1988 C C . LEU A 1 250 ? -7.601 12.856 2.838 1.00 98.19 250 LEU A C 1
ATOM 1990 O O . LEU A 1 250 ? -8.298 13.201 3.791 1.00 98.19 250 LEU A O 1
ATOM 1994 N N . ILE A 1 251 ? -6.394 12.307 2.996 1.00 98.50 251 ILE A N 1
ATOM 1995 C CA . ILE A 1 251 ? -5.792 12.072 4.319 1.00 98.50 251 ILE A CA 1
ATOM 1996 C C . ILE A 1 251 ? -5.520 13.404 5.029 1.00 98.50 251 ILE A C 1
ATOM 1998 O O . ILE A 1 251 ? -5.866 13.562 6.196 1.00 98.50 251 ILE A O 1
ATOM 2002 N N . ASP A 1 252 ? -4.987 14.394 4.316 1.00 98.56 252 ASP A N 1
ATOM 2003 C CA . ASP A 1 252 ? -4.740 15.738 4.843 1.00 98.56 252 ASP A CA 1
ATOM 2004 C C . ASP A 1 252 ? -6.047 16.409 5.309 1.00 98.56 252 ASP A C 1
ATOM 2006 O O . ASP A 1 252 ? -6.123 16.957 6.409 1.00 98.56 252 ASP A O 1
ATOM 2010 N N . ALA A 1 253 ? -7.122 16.286 4.526 1.00 98.38 253 ALA A N 1
ATOM 2011 C CA . ALA A 1 253 ? -8.442 16.798 4.881 1.00 98.38 253 ALA A CA 1
ATOM 2012 C C . ALA A 1 253 ? -9.050 16.091 6.107 1.00 98.38 253 ALA A C 1
ATOM 2014 O O . ALA A 1 253 ? -9.716 16.742 6.921 1.00 98.38 253 ALA A O 1
ATOM 2015 N N . LEU A 1 254 ? -8.819 14.781 6.269 1.00 98.56 254 LEU A N 1
ATOM 2016 C CA . LEU A 1 254 ? -9.175 14.049 7.492 1.00 98.56 254 LEU A CA 1
ATOM 2017 C C . LEU A 1 254 ? -8.395 14.602 8.691 1.00 98.56 254 LEU A C 1
ATOM 2019 O O . LEU A 1 254 ? -9.004 14.962 9.700 1.00 98.56 254 LEU A O 1
ATOM 2023 N N . HIS A 1 255 ? -7.077 14.772 8.554 1.00 98.56 255 HIS A N 1
ATOM 2024 C CA . HIS A 1 255 ? -6.217 15.302 9.615 1.00 98.56 255 HIS A CA 1
ATOM 2025 C C . HIS A 1 255 ? -6.606 16.718 10.036 1.00 98.56 255 HIS A C 1
ATOM 2027 O O . HIS A 1 255 ? -6.688 16.984 11.230 1.00 98.56 255 HIS A O 1
ATOM 2033 N N . GLN A 1 256 ? -6.925 17.607 9.092 1.00 97.81 256 GLN A N 1
ATOM 2034 C CA . GLN A 1 256 ? -7.436 18.959 9.376 1.00 97.81 256 GLN A CA 1
ATOM 2035 C C . GLN A 1 256 ? -8.785 18.954 10.115 1.00 97.81 256 GLN A C 1
ATOM 2037 O O . GLN A 1 256 ? -9.180 19.956 10.713 1.00 97.81 256 GLN A O 1
ATOM 2042 N N . ASN A 1 257 ? -9.512 17.836 10.068 1.00 97.50 257 ASN A N 1
ATOM 2043 C CA . ASN A 1 257 ? -10.763 17.629 10.787 1.00 97.50 257 ASN A CA 1
ATOM 2044 C C . ASN A 1 257 ? -10.600 16.818 12.077 1.00 97.50 257 ASN A C 1
ATOM 2046 O O . ASN A 1 257 ? -11.620 16.478 12.682 1.00 97.50 257 ASN A O 1
ATOM 2050 N N . GLN A 1 258 ? -9.362 16.570 12.517 1.00 97.31 258 GLN A N 1
ATOM 2051 C CA . GLN A 1 258 ? -9.025 15.758 13.688 1.00 97.31 258 GLN A CA 1
ATOM 2052 C C . GLN A 1 258 ? -9.556 14.327 13.565 1.00 97.31 258 GLN A C 1
ATOM 2054 O O . GLN A 1 258 ? -10.037 13.735 14.527 1.00 97.31 258 GLN A O 1
ATOM 2059 N N . MET A 1 259 ? -9.468 13.785 12.350 1.00 98.50 259 MET A N 1
ATOM 2060 C CA . MET A 1 259 ? -9.836 12.415 12.022 1.00 98.50 259 MET A CA 1
ATOM 2061 C C . MET A 1 259 ? -8.635 11.648 11.479 1.00 98.50 259 MET A C 1
ATOM 2063 O O . MET A 1 259 ? -7.802 12.204 10.769 1.00 98.50 259 MET A O 1
ATOM 2067 N N . GLU A 1 260 ? -8.575 10.360 11.781 1.00 98.62 260 GLU A N 1
ATOM 2068 C CA . GLU A 1 260 ? -7.508 9.460 11.344 1.00 98.62 260 GLU A CA 1
ATOM 2069 C C . GLU A 1 260 ? -7.887 8.670 10.091 1.00 98.62 260 GLU A C 1
ATOM 2071 O O . GLU A 1 260 ? -9.064 8.394 9.841 1.00 98.62 260 GLU A O 1
ATOM 2076 N N . CYS A 1 261 ? -6.871 8.243 9.346 1.00 98.62 261 CYS A N 1
ATOM 2077 C CA . CYS A 1 261 ? -6.971 7.310 8.235 1.00 98.62 261 CYS A CA 1
ATOM 2078 C C . CYS A 1 261 ? -6.222 6.012 8.568 1.00 98.62 261 CYS A C 1
ATOM 2080 O O . CYS A 1 261 ? -5.000 6.004 8.714 1.00 98.62 261 CYS A O 1
ATOM 2082 N N . VAL A 1 262 ? -6.955 4.905 8.657 1.00 98.75 262 VAL A N 1
ATOM 2083 C CA . VAL A 1 262 ? -6.428 3.541 8.766 1.00 98.75 262 VAL A CA 1
ATOM 2084 C C . VAL A 1 262 ? -6.626 2.838 7.427 1.00 98.75 262 VAL A C 1
ATOM 2086 O O . VAL A 1 262 ? -7.695 2.933 6.827 1.00 98.75 262 VAL A O 1
ATOM 2089 N N . MET A 1 263 ? -5.617 2.111 6.956 1.00 98.44 263 MET A N 1
ATOM 2090 C CA . MET A 1 263 ? -5.698 1.349 5.708 1.00 98.44 263 MET A CA 1
ATOM 2091 C C . MET A 1 263 ? -5.781 -0.150 5.963 1.00 98.44 263 MET A C 1
ATOM 2093 O O . MET A 1 263 ? -4.938 -0.712 6.661 1.00 98.44 263 MET A O 1
ATOM 2097 N N . GLU A 1 264 ? -6.741 -0.822 5.335 1.00 98.12 264 GLU A N 1
ATOM 2098 C CA . GLU A 1 264 ? -6.687 -2.272 5.197 1.00 98.12 264 GLU A CA 1
ATOM 2099 C C . GLU A 1 264 ? -5.663 -2.682 4.141 1.00 98.12 264 GLU A C 1
ATOM 2101 O O . GLU A 1 264 ? -5.680 -2.199 3.003 1.00 98.12 264 GLU A O 1
ATOM 2106 N N . MET A 1 265 ? -4.794 -3.620 4.510 1.00 98.31 265 MET A N 1
ATOM 2107 C CA . MET A 1 265 ? -3.804 -4.204 3.610 1.00 98.31 265 MET A CA 1
ATOM 2108 C C . MET A 1 265 ? -3.836 -5.724 3.711 1.00 98.31 265 MET A C 1
ATOM 2110 O O . MET A 1 265 ? -3.605 -6.288 4.780 1.00 98.31 265 MET A O 1
ATOM 2114 N N . TYR A 1 266 ? -4.115 -6.375 2.580 1.00 98.06 266 TYR A N 1
ATOM 2115 C CA . TYR A 1 266 ? -4.070 -7.824 2.463 1.00 98.06 266 TYR A CA 1
ATOM 2116 C C . TYR A 1 266 ? -2.744 -8.275 1.854 1.00 98.06 266 TYR A C 1
ATOM 2118 O O . TYR A 1 266 ? -2.365 -7.853 0.761 1.00 98.06 266 TYR A O 1
ATOM 2126 N N . PHE A 1 267 ? -2.068 -9.175 2.553 1.00 97.44 267 PHE A N 1
ATOM 2127 C CA . PHE A 1 267 ? -0.841 -9.816 2.113 1.00 97.44 267 PHE A CA 1
ATOM 2128 C C . PHE A 1 267 ? -1.090 -11.312 1.943 1.00 97.44 267 PHE A C 1
ATOM 2130 O O . PHE A 1 267 ? -1.659 -11.968 2.819 1.00 97.44 267 PHE A O 1
ATOM 2137 N N . GLU A 1 268 ? -0.669 -11.853 0.801 1.00 94.06 268 GLU A N 1
ATOM 2138 C CA . GLU A 1 268 ? -0.734 -13.293 0.562 1.00 94.06 268 GLU A CA 1
ATOM 2139 C C . GLU A 1 268 ? 0.220 -14.051 1.493 1.00 94.06 268 GLU A C 1
ATOM 2141 O O . GLU A 1 268 ? 1.166 -13.492 2.051 1.00 94.06 268 GLU A O 1
ATOM 2146 N N . GLN A 1 269 ? -0.028 -15.350 1.663 1.00 92.00 269 GLN A N 1
ATOM 2147 C CA . GLN A 1 269 ? 0.703 -16.192 2.611 1.00 92.00 269 GLN A CA 1
ATOM 2148 C C . GLN A 1 269 ? 2.222 -16.197 2.364 1.00 92.00 269 GLN A C 1
ATOM 2150 O O . GLN A 1 269 ? 2.999 -16.208 3.315 1.00 92.00 269 GLN A O 1
ATOM 2155 N N . GLU A 1 270 ? 2.648 -16.166 1.104 1.00 92.06 270 GLU A N 1
ATOM 2156 C CA . GLU A 1 270 ? 4.061 -16.228 0.707 1.00 92.06 270 GLU A CA 1
ATOM 2157 C C . GLU A 1 270 ? 4.677 -14.842 0.458 1.00 92.06 270 GLU A C 1
ATOM 2159 O O . GLU A 1 270 ? 5.782 -14.736 -0.074 1.00 92.06 270 GLU A O 1
ATOM 2164 N N . GLU A 1 271 ? 3.974 -13.761 0.816 1.00 95.56 271 GLU A N 1
ATOM 2165 C CA . GLU A 1 271 ? 4.473 -12.413 0.572 1.00 95.56 271 GLU A CA 1
ATOM 2166 C C . GLU A 1 271 ? 5.728 -12.123 1.406 1.00 95.56 271 GLU A C 1
ATOM 2168 O O . GLU A 1 271 ? 5.837 -12.482 2.584 1.00 95.56 271 GLU A O 1
ATOM 2173 N N . ASN A 1 272 ? 6.709 -11.466 0.786 1.00 94.88 272 ASN A N 1
ATOM 2174 C CA . ASN A 1 272 ? 7.997 -11.240 1.425 1.00 94.88 272 ASN A CA 1
ATOM 2175 C C . ASN A 1 272 ? 7.840 -10.269 2.604 1.00 94.88 272 ASN A C 1
ATOM 2177 O O . ASN A 1 272 ? 7.444 -9.119 2.430 1.00 94.88 272 ASN A O 1
ATOM 2181 N N . GLN A 1 273 ? 8.224 -10.696 3.807 1.00 96.69 273 GLN A N 1
ATOM 2182 C CA . GLN A 1 273 ? 8.080 -9.880 5.015 1.00 96.69 273 GLN A CA 1
ATOM 2183 C C . GLN A 1 273 ? 8.827 -8.538 4.948 1.00 96.69 273 GLN A C 1
ATOM 2185 O O . GLN A 1 273 ? 8.350 -7.560 5.518 1.00 96.69 273 GLN A O 1
ATOM 2190 N N . ASN A 1 274 ? 9.953 -8.447 4.230 1.00 95.94 274 ASN A N 1
ATOM 2191 C CA . ASN A 1 274 ? 10.652 -7.172 4.038 1.00 95.94 274 ASN A CA 1
ATOM 2192 C C . ASN A 1 274 ? 9.852 -6.223 3.142 1.00 95.94 274 ASN A C 1
ATOM 2194 O O . ASN A 1 274 ? 9.769 -5.035 3.443 1.00 95.94 274 ASN A O 1
ATOM 2198 N N . LEU A 1 275 ? 9.203 -6.754 2.101 1.00 96.88 275 LEU A N 1
ATOM 2199 C CA . LEU A 1 275 ? 8.307 -5.976 1.251 1.00 96.88 275 LEU A CA 1
ATOM 2200 C C . LEU A 1 275 ? 7.117 -5.448 2.059 1.00 96.88 275 LEU A C 1
ATOM 2202 O O . LEU A 1 275 ? 6.771 -4.276 1.929 1.00 96.88 275 LEU A O 1
ATOM 2206 N N . ILE A 1 276 ? 6.533 -6.279 2.934 1.00 98.06 276 ILE A N 1
ATOM 2207 C CA . ILE A 1 276 ? 5.462 -5.858 3.852 1.00 98.06 276 ILE A CA 1
ATOM 2208 C C . ILE A 1 276 ? 5.948 -4.689 4.717 1.00 98.06 276 ILE A C 1
ATOM 2210 O O . ILE A 1 276 ? 5.307 -3.641 4.755 1.00 98.06 276 ILE A O 1
ATOM 2214 N N . MET A 1 277 ? 7.100 -4.838 5.380 1.00 98.19 277 MET A N 1
ATOM 2215 C CA . MET A 1 277 ? 7.669 -3.789 6.234 1.00 98.19 277 MET A CA 1
ATOM 2216 C C . MET A 1 277 ? 7.918 -2.487 5.465 1.00 98.19 277 MET A C 1
ATOM 2218 O O . MET A 1 277 ? 7.572 -1.410 5.952 1.00 98.19 277 MET A O 1
ATOM 2222 N N . ASP A 1 278 ? 8.489 -2.571 4.264 1.00 97.88 278 ASP A N 1
ATOM 2223 C CA . ASP A 1 278 ? 8.771 -1.404 3.431 1.00 97.88 278 ASP A CA 1
ATOM 2224 C C . ASP A 1 278 ? 7.494 -0.720 2.941 1.00 97.88 278 ASP A C 1
ATOM 2226 O O . ASP A 1 278 ? 7.423 0.510 2.962 1.00 97.88 278 ASP A O 1
ATOM 2230 N N . ALA A 1 279 ? 6.469 -1.488 2.560 1.00 98.25 279 ALA A N 1
ATOM 2231 C CA . ALA A 1 279 ? 5.175 -0.949 2.160 1.00 98.25 279 ALA A CA 1
ATOM 2232 C C . ALA A 1 279 ? 4.521 -0.187 3.318 1.00 98.25 279 ALA A C 1
ATOM 2234 O O . ALA A 1 279 ? 4.117 0.963 3.151 1.00 98.25 279 ALA A O 1
ATOM 2235 N N . LEU A 1 280 ? 4.479 -0.773 4.518 1.00 98.62 280 LEU A N 1
ATOM 2236 C CA . LEU A 1 280 ? 3.906 -0.112 5.694 1.00 98.62 280 LEU A CA 1
ATOM 2237 C C . LEU A 1 280 ? 4.660 1.178 6.041 1.00 98.62 280 LEU A C 1
ATOM 2239 O O . LEU A 1 280 ? 4.035 2.218 6.254 1.00 98.62 280 LEU A O 1
ATOM 2243 N N . ARG A 1 281 ? 6.002 1.151 6.041 1.00 98.25 281 ARG A N 1
ATOM 2244 C CA . ARG A 1 281 ? 6.822 2.359 6.257 1.00 98.25 281 ARG A CA 1
ATOM 2245 C C . ARG A 1 281 ? 6.543 3.413 5.194 1.00 98.25 281 ARG A C 1
ATOM 2247 O O . ARG A 1 281 ? 6.459 4.596 5.519 1.00 98.25 281 ARG A O 1
ATOM 2254 N N . TYR A 1 282 ? 6.394 3.000 3.939 1.00 97.56 282 TYR A N 1
ATOM 2255 C CA . TYR A 1 282 ? 6.078 3.899 2.838 1.00 97.56 282 TYR A CA 1
ATOM 2256 C C . TYR A 1 282 ? 4.736 4.603 3.065 1.00 97.56 282 TYR A C 1
ATOM 2258 O O . TYR A 1 282 ? 4.700 5.828 3.057 1.00 97.56 282 TYR A O 1
ATOM 2266 N N . TRP A 1 283 ? 3.661 3.879 3.379 1.00 98.12 283 TRP A N 1
ATOM 2267 C CA . TRP A 1 283 ? 2.358 4.492 3.667 1.00 98.12 283 TRP A CA 1
ATOM 2268 C C . TRP A 1 283 ? 2.367 5.376 4.923 1.00 98.12 283 TRP A C 1
ATOM 2270 O O . TRP A 1 283 ? 1.796 6.467 4.912 1.00 98.12 283 TRP A O 1
ATOM 2280 N N . ALA A 1 284 ? 3.061 4.959 5.983 1.00 97.44 284 ALA A N 1
ATOM 2281 C CA . ALA A 1 284 ? 3.175 5.747 7.211 1.00 97.44 284 ALA A CA 1
ATOM 2282 C C . ALA A 1 284 ? 3.954 7.058 6.998 1.00 97.44 284 ALA A C 1
ATOM 2284 O O . ALA A 1 284 ? 3.637 8.075 7.608 1.00 97.44 284 ALA A O 1
ATOM 2285 N N . THR A 1 285 ? 4.963 7.066 6.122 1.00 94.88 285 THR A N 1
ATOM 2286 C CA . THR A 1 285 ? 5.839 8.236 5.920 1.00 94.88 285 THR A CA 1
ATOM 2287 C C . THR A 1 285 ? 5.419 9.117 4.745 1.00 94.88 285 THR A C 1
ATOM 2289 O O . THR A 1 285 ? 5.325 10.334 4.895 1.00 94.88 285 THR A O 1
ATOM 2292 N N . GLU A 1 286 ? 5.133 8.528 3.585 1.00 94.62 286 GLU A N 1
ATOM 2293 C CA . GLU A 1 286 ? 4.786 9.246 2.353 1.00 94.62 286 GLU A CA 1
ATOM 2294 C C . GLU A 1 286 ? 3.332 9.738 2.363 1.00 94.62 286 GLU A C 1
ATOM 2296 O O . GLU A 1 286 ? 3.048 10.837 1.881 1.00 94.62 286 GLU A O 1
ATOM 2301 N N . PHE A 1 287 ? 2.417 8.932 2.913 1.00 96.19 287 PHE A N 1
ATOM 2302 C CA . PHE A 1 287 ? 0.979 9.222 2.963 1.00 96.19 287 PHE A CA 1
ATOM 2303 C C . PHE A 1 287 ? 0.483 9.612 4.356 1.00 96.19 287 PHE A C 1
ATOM 2305 O O . PHE A 1 287 ? -0.682 9.969 4.481 1.00 96.19 287 PHE A O 1
ATOM 2312 N N . ARG A 1 288 ? 1.337 9.558 5.388 1.00 96.88 288 ARG A N 1
ATOM 2313 C CA . ARG A 1 288 ? 0.972 9.874 6.781 1.00 96.88 288 ARG A CA 1
ATOM 2314 C C . ARG A 1 288 ? -0.256 9.104 7.280 1.00 96.88 288 ARG A C 1
ATOM 2316 O O . ARG A 1 288 ? -1.066 9.637 8.028 1.00 96.88 288 ARG A O 1
ATOM 2323 N N . VAL A 1 289 ? -0.396 7.854 6.844 1.00 97.69 289 VAL A N 1
ATOM 2324 C CA . VAL A 1 289 ? -1.465 6.959 7.303 1.00 97.69 289 VAL A CA 1
ATOM 2325 C C . VAL A 1 289 ? -1.294 6.697 8.803 1.00 97.69 289 VAL A C 1
ATOM 2327 O O . VAL A 1 289 ? -0.190 6.411 9.267 1.00 97.69 289 VAL A O 1
ATOM 2330 N N . ASP A 1 290 ? -2.387 6.780 9.560 1.00 98.38 290 ASP A N 1
ATOM 2331 C CA . ASP A 1 290 ? -2.381 6.713 11.026 1.00 98.38 290 ASP A CA 1
ATOM 2332 C C . ASP A 1 290 ? -2.380 5.269 11.554 1.00 98.38 290 ASP A C 1
ATOM 2334 O O . ASP A 1 290 ? -2.056 5.013 12.717 1.00 98.38 290 ASP A O 1
ATOM 2338 N N . GLY A 1 291 ? -2.724 4.295 10.711 1.00 98.25 291 GLY A N 1
ATOM 2339 C CA . GLY A 1 291 ? -2.726 2.888 11.085 1.00 98.25 291 GLY A CA 1
ATOM 2340 C C . GLY A 1 291 ? -3.010 1.919 9.949 1.00 98.25 291 GLY A C 1
ATOM 2341 O O . GLY A 1 291 ? -3.370 2.299 8.838 1.00 98.25 291 GLY A O 1
ATOM 2342 N N . PHE A 1 292 ? -2.883 0.638 10.260 1.00 98.69 292 PHE A N 1
ATOM 2343 C CA . PHE A 1 292 ? -3.077 -0.458 9.332 1.00 98.69 292 PHE A CA 1
ATOM 2344 C C . PHE A 1 292 ? -3.932 -1.542 9.961 1.00 98.69 292 PHE A C 1
ATOM 2346 O O . PHE A 1 292 ? -3.624 -2.029 11.050 1.00 98.69 292 PHE A O 1
ATOM 2353 N N . HIS A 1 293 ? -4.969 -1.956 9.244 1.00 98.56 293 HIS A N 1
ATOM 2354 C CA . HIS A 1 293 ? -5.637 -3.218 9.500 1.00 98.56 293 HIS A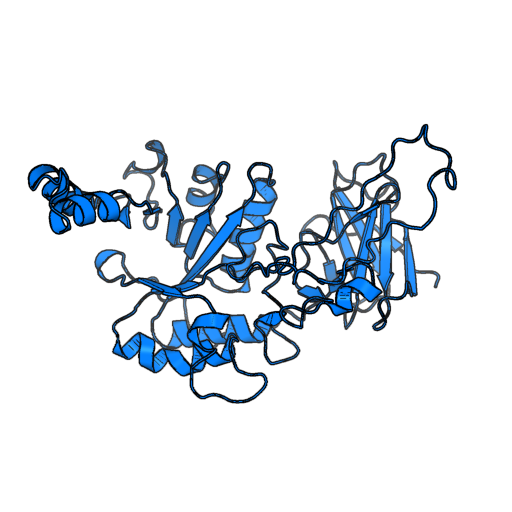 CA 1
ATOM 2355 C C . HIS A 1 293 ? -5.058 -4.271 8.556 1.00 98.56 293 HIS A C 1
ATOM 2357 O O . HIS A 1 293 ? -5.240 -4.242 7.340 1.00 98.56 293 HIS A O 1
ATOM 2363 N N . LEU A 1 294 ? -4.263 -5.161 9.133 1.00 98.31 294 LEU A N 1
ATOM 2364 C CA . LEU A 1 294 ? -3.471 -6.133 8.403 1.00 98.31 294 LEU A CA 1
ATOM 2365 C C . LEU A 1 294 ? -4.267 -7.427 8.250 1.00 98.31 294 LEU A C 1
ATOM 2367 O O . LEU A 1 294 ? -4.862 -7.920 9.207 1.00 98.31 294 LEU A O 1
ATOM 2371 N N . ILE A 1 295 ? -4.251 -7.989 7.047 1.00 97.00 295 ILE A N 1
ATOM 2372 C CA . ILE A 1 295 ? -4.896 -9.262 6.725 1.00 97.00 295 ILE A CA 1
ATOM 2373 C C . ILE A 1 295 ? -3.868 -10.140 6.015 1.00 97.00 295 ILE A C 1
ATOM 2375 O O . ILE A 1 295 ? -3.184 -9.688 5.103 1.00 97.00 295 ILE A O 1
ATOM 2379 N N . GLY A 1 296 ? -3.752 -11.395 6.433 1.00 93.94 296 GLY A N 1
ATOM 2380 C CA . GLY A 1 296 ? -2.764 -12.347 5.928 1.00 93.94 296 GLY A CA 1
ATOM 2381 C C . GLY A 1 296 ? -2.262 -13.225 7.065 1.00 93.94 296 GLY A C 1
ATOM 2382 O O . GLY A 1 296 ? -2.420 -12.861 8.222 1.00 93.94 296 GLY A O 1
ATOM 2383 N N . GLU A 1 297 ? -1.684 -14.385 6.765 1.00 88.62 297 GLU A N 1
ATOM 2384 C CA . GLU A 1 297 ? -1.254 -15.327 7.813 1.00 88.62 297 GLU A CA 1
ATOM 2385 C C . GLU A 1 297 ? 0.153 -15.020 8.351 1.00 88.62 297 GLU A C 1
ATOM 2387 O O . GLU A 1 297 ? 0.418 -15.175 9.542 1.00 88.62 297 GLU A O 1
ATOM 2392 N N . ASN A 1 298 ? 1.052 -14.546 7.483 1.00 89.31 298 ASN A N 1
ATOM 2393 C CA . ASN A 1 298 ? 2.490 -14.444 7.760 1.00 89.31 298 ASN A CA 1
ATOM 2394 C C . ASN A 1 298 ? 2.981 -13.003 7.976 1.00 89.31 298 ASN A C 1
ATOM 2396 O O . ASN A 1 298 ? 4.148 -12.682 7.726 1.00 89.31 298 ASN A O 1
ATOM 2400 N N . VAL A 1 299 ? 2.099 -12.129 8.466 1.00 95.81 299 VAL A N 1
ATOM 2401 C CA . VAL A 1 299 ? 2.425 -10.729 8.759 1.00 95.81 299 VAL A CA 1
ATOM 2402 C C . VAL A 1 299 ? 3.412 -10.648 9.942 1.00 95.81 299 VAL A C 1
ATOM 2404 O O . VAL A 1 299 ? 3.129 -11.190 11.016 1.00 95.81 299 VAL A O 1
ATOM 2407 N N . PRO A 1 300 ? 4.562 -9.954 9.814 1.00 96.31 300 PRO A N 1
ATOM 2408 C CA . PRO A 1 300 ? 5.617 -9.937 10.832 1.00 96.31 300 PRO A CA 1
ATOM 2409 C C . PRO A 1 300 ? 5.314 -8.958 11.988 1.00 96.31 300 PRO A C 1
ATOM 2411 O O . PRO A 1 300 ? 6.055 -8.006 12.230 1.00 96.31 300 PRO A O 1
ATOM 2414 N N . ILE A 1 301 ? 4.234 -9.193 12.742 1.00 95.75 301 ILE A N 1
ATOM 2415 C CA . ILE A 1 301 ? 3.708 -8.272 13.775 1.00 95.75 301 ILE A CA 1
ATOM 2416 C C . ILE A 1 301 ? 4.746 -7.859 14.823 1.00 95.75 301 ILE A C 1
ATOM 2418 O O . ILE A 1 301 ? 4.796 -6.693 15.207 1.00 95.75 301 ILE A O 1
ATOM 2422 N N . THR A 1 302 ? 5.606 -8.780 15.265 1.00 94.44 302 THR A N 1
ATOM 2423 C CA . THR A 1 302 ? 6.678 -8.455 16.223 1.00 94.44 302 THR A CA 1
ATOM 2424 C C . THR A 1 302 ? 7.641 -7.407 15.657 1.00 94.44 302 THR A C 1
ATOM 2426 O O . THR A 1 302 ? 7.995 -6.466 16.363 1.00 94.44 302 THR A O 1
ATOM 2429 N N . ALA A 1 303 ? 8.025 -7.529 14.381 1.00 95.69 303 ALA A N 1
ATOM 2430 C CA . ALA A 1 303 ? 8.907 -6.566 13.727 1.00 95.69 303 ALA A CA 1
ATOM 2431 C C . ALA A 1 303 ? 8.201 -5.221 13.502 1.00 95.69 303 ALA A C 1
ATOM 2433 O O . ALA A 1 303 ? 8.797 -4.176 13.745 1.00 95.69 303 ALA A O 1
ATOM 2434 N N . ILE A 1 304 ? 6.920 -5.246 13.113 1.00 96.69 304 ILE A N 1
ATOM 2435 C CA . ILE A 1 304 ? 6.091 -4.041 12.946 1.00 96.69 304 ILE A CA 1
ATOM 2436 C C . ILE A 1 304 ? 6.001 -3.260 14.261 1.00 96.69 304 ILE A C 1
ATOM 2438 O O . ILE A 1 304 ? 6.236 -2.055 14.274 1.00 96.69 304 ILE A O 1
ATOM 2442 N N . ALA A 1 305 ? 5.720 -3.938 15.376 1.00 94.06 305 ALA A N 1
ATOM 2443 C CA . ALA A 1 305 ? 5.623 -3.300 16.687 1.00 94.06 305 ALA A CA 1
ATOM 2444 C C . ALA A 1 305 ? 6.951 -2.654 17.123 1.00 94.06 305 ALA A C 1
ATOM 2446 O O . ALA A 1 305 ? 6.952 -1.597 17.751 1.00 94.06 305 ALA A O 1
ATOM 2447 N N . GLN A 1 306 ? 8.084 -3.273 16.783 1.00 92.81 306 GLN A N 1
ATOM 2448 C CA . GLN A 1 306 ? 9.425 -2.797 17.137 1.00 92.81 306 GLN A CA 1
ATOM 2449 C C . GLN A 1 306 ? 9.947 -1.672 16.233 1.00 92.81 306 GLN A C 1
ATOM 2451 O O . GLN A 1 306 ? 10.860 -0.945 16.632 1.00 92.81 306 GLN A O 1
ATOM 2456 N N . ASP A 1 307 ? 9.387 -1.516 15.036 1.00 95.56 307 ASP A N 1
ATOM 2457 C CA . ASP A 1 307 ? 9.853 -0.554 14.046 1.00 95.56 307 ASP A CA 1
ATOM 2458 C C . ASP A 1 307 ? 9.584 0.897 14.469 1.00 95.56 307 ASP A C 1
ATOM 2460 O O . ASP A 1 307 ? 8.487 1.258 14.887 1.00 95.56 307 ASP A O 1
ATOM 2464 N N . LEU A 1 308 ? 10.591 1.766 14.350 1.00 93.38 308 LEU A N 1
ATOM 2465 C CA . LEU A 1 308 ? 10.500 3.146 14.835 1.00 93.38 308 LEU A CA 1
ATOM 2466 C C . LEU A 1 308 ? 9.524 4.022 14.042 1.00 93.38 308 LEU A C 1
ATOM 2468 O O . LEU A 1 308 ? 8.992 4.972 14.615 1.00 93.38 308 LEU A O 1
ATOM 2472 N N . PHE A 1 309 ? 9.279 3.713 12.768 1.00 93.12 309 PHE A N 1
ATOM 2473 C CA . PHE A 1 309 ? 8.289 4.422 11.960 1.00 93.12 309 PHE A CA 1
ATOM 2474 C C . PHE A 1 309 ? 6.871 3.911 12.228 1.00 93.12 309 PHE A C 1
ATOM 2476 O O . PHE A 1 309 ? 5.930 4.694 12.146 1.00 93.12 309 PHE A O 1
ATOM 2483 N N . LEU A 1 310 ? 6.713 2.627 12.572 1.00 95.38 310 LEU A N 1
ATOM 2484 C CA . LEU A 1 310 ? 5.399 1.976 12.676 1.00 95.38 310 LEU A CA 1
ATOM 2485 C C . LEU A 1 310 ? 4.877 1.829 14.106 1.00 95.38 310 LEU A C 1
ATOM 2487 O O . LEU A 1 310 ? 3.670 1.737 14.300 1.00 95.38 310 LEU A O 1
ATOM 2491 N N . ARG A 1 311 ? 5.737 1.849 15.129 1.00 90.62 311 ARG A N 1
ATOM 2492 C CA . ARG A 1 311 ? 5.338 1.598 16.529 1.00 90.62 311 ARG A CA 1
ATOM 2493 C C . ARG A 1 311 ? 4.312 2.582 17.103 1.00 90.62 311 ARG A C 1
ATOM 2495 O O . ARG A 1 311 ? 3.772 2.329 18.179 1.00 90.62 311 ARG A O 1
ATOM 2502 N N . ARG A 1 312 ? 4.118 3.735 16.451 1.00 90.62 312 ARG A N 1
ATOM 2503 C CA . ARG A 1 312 ? 3.092 4.734 16.801 1.00 90.62 312 ARG A CA 1
ATOM 2504 C C . ARG A 1 312 ? 1.851 4.666 15.906 1.00 90.62 312 ARG A C 1
ATOM 2506 O O . ARG A 1 312 ? 0.844 5.269 16.253 1.00 90.62 312 ARG A O 1
ATOM 2513 N N . SER A 1 313 ? 1.897 3.932 14.800 1.00 95.19 313 SER A N 1
ATOM 2514 C CA . SER A 1 313 ? 0.719 3.665 13.979 1.00 95.19 313 SER A CA 1
ATOM 2515 C C . SER A 1 313 ? -0.211 2.684 14.696 1.00 95.19 313 SER A C 1
ATOM 2517 O O . SER A 1 313 ? 0.240 1.811 15.441 1.00 95.19 313 SER A O 1
ATOM 2519 N N . LYS A 1 314 ? -1.520 2.796 14.460 1.00 97.31 314 LYS A N 1
ATOM 2520 C CA . LYS A 1 314 ? -2.508 1.832 14.961 1.00 97.31 314 LYS A CA 1
ATOM 2521 C C . LYS A 1 314 ? -2.451 0.543 14.158 1.00 97.31 314 LYS A C 1
ATOM 2523 O O . LYS A 1 314 ? -2.784 0.548 12.983 1.00 97.31 314 LYS A O 1
ATOM 2528 N N . ILE A 1 315 ? -2.032 -0.553 14.778 1.00 97.69 315 ILE A N 1
ATOM 2529 C CA . ILE A 1 315 ? -1.895 -1.855 14.126 1.00 97.69 315 ILE A CA 1
ATOM 2530 C C . ILE A 1 315 ? -3.025 -2.764 14.588 1.00 97.69 315 ILE A C 1
ATOM 2532 O O . ILE A 1 315 ? -3.057 -3.187 15.745 1.00 97.69 315 ILE A O 1
ATOM 2536 N N . PHE A 1 316 ? -3.929 -3.078 13.668 1.00 98.12 316 PHE A N 1
ATOM 2537 C CA . PHE A 1 316 ? -5.005 -4.036 13.868 1.00 98.12 316 PHE A CA 1
ATOM 2538 C C . PHE A 1 316 ? -4.658 -5.341 13.165 1.00 98.12 316 PHE A C 1
ATOM 2540 O O . PHE A 1 316 ? -4.294 -5.341 11.988 1.00 98.12 316 PHE A O 1
ATOM 2547 N N . TYR A 1 317 ? -4.764 -6.453 13.883 1.00 97.44 317 TYR A N 1
ATOM 2548 C CA . TYR A 1 317 ? -4.503 -7.775 13.327 1.00 97.44 317 TYR A CA 1
ATOM 2549 C C . TYR A 1 317 ? -5.271 -8.850 14.095 1.00 97.44 317 TYR A C 1
ATOM 2551 O O . TYR A 1 317 ? -5.620 -8.661 15.262 1.00 97.44 317 TYR A O 1
ATOM 2559 N N . GLN A 1 318 ? -5.510 -10.000 13.465 1.00 95.25 318 GLN A N 1
ATOM 2560 C CA . GLN A 1 318 ? -6.305 -11.081 14.057 1.00 95.25 318 GLN A CA 1
ATOM 2561 C C . GLN A 1 318 ? -5.694 -11.639 15.354 1.00 95.25 318 GLN A C 1
ATOM 2563 O O . GLN A 1 318 ? -6.423 -12.100 16.236 1.00 95.25 318 GLN A O 1
ATOM 2568 N N . TYR A 1 319 ? -4.364 -11.603 15.480 1.00 93.12 319 TYR A N 1
ATOM 2569 C CA . TYR A 1 319 ? -3.646 -12.174 16.616 1.00 93.12 319 TYR A CA 1
ATOM 2570 C C . TYR A 1 319 ? -2.404 -11.364 17.002 1.00 93.12 319 TYR A C 1
ATOM 2572 O O . TYR A 1 319 ? -1.437 -11.295 16.251 1.00 93.12 319 TYR A O 1
ATOM 2580 N N . ILE A 1 320 ? -2.375 -10.817 18.218 1.00 94.12 320 ILE A N 1
ATOM 2581 C CA . ILE A 1 320 ? -1.179 -10.161 18.761 1.00 94.12 320 ILE A CA 1
ATOM 2582 C C . ILE A 1 320 ? -0.432 -11.146 19.672 1.00 94.12 320 ILE A C 1
ATOM 2584 O O . ILE A 1 320 ? -1.001 -11.561 20.684 1.00 94.12 320 ILE A O 1
ATOM 2588 N N . PRO A 1 321 ? 0.834 -11.495 19.376 1.00 92.44 321 PRO A N 1
ATOM 2589 C CA . PRO A 1 321 ? 1.611 -12.408 20.207 1.00 92.44 321 PRO A CA 1
ATOM 2590 C C . PRO A 1 321 ? 1.788 -11.926 21.651 1.00 92.44 321 PRO A C 1
ATOM 2592 O O . PRO A 1 321 ? 2.118 -10.761 21.873 1.00 92.44 321 PRO A O 1
ATOM 2595 N N . GLU A 1 322 ? 1.649 -12.825 22.631 1.00 89.50 322 GLU A N 1
ATOM 2596 C CA . GLU A 1 322 ? 1.682 -12.502 24.071 1.00 89.50 322 GLU A CA 1
ATOM 2597 C C . GLU A 1 322 ? 2.949 -11.759 24.513 1.00 89.50 322 GLU A C 1
ATOM 2599 O O . GLU A 1 322 ? 2.904 -10.936 25.431 1.00 89.50 322 GLU A O 1
ATOM 2604 N N . GLN A 1 323 ? 4.092 -11.985 23.852 1.00 88.94 323 GLN A N 1
ATOM 2605 C CA . GLN A 1 323 ? 5.322 -11.263 24.179 1.00 88.94 323 GLN A CA 1
ATOM 2606 C C . GLN A 1 323 ? 5.192 -9.739 24.037 1.00 88.94 323 GLN A C 1
ATOM 2608 O O . GLN A 1 323 ? 5.873 -9.022 24.769 1.00 88.94 323 GLN A O 1
ATOM 2613 N N . LEU A 1 324 ? 4.305 -9.256 23.159 1.00 89.81 324 LEU A N 1
ATOM 2614 C CA . LEU A 1 324 ? 4.054 -7.830 22.926 1.00 89.81 324 LEU A CA 1
ATOM 2615 C C . LEU A 1 324 ? 3.081 -7.214 23.940 1.00 89.81 324 LEU A C 1
ATOM 2617 O O . LEU A 1 324 ? 2.865 -6.008 23.930 1.00 89.81 324 LEU A O 1
ATOM 2621 N N . TRP A 1 325 ? 2.500 -8.015 24.837 1.00 88.12 325 TRP A N 1
ATOM 2622 C CA . TRP A 1 325 ? 1.520 -7.545 25.821 1.00 88.12 325 TRP A CA 1
ATOM 2623 C C . TRP A 1 325 ? 2.185 -7.008 27.093 1.00 88.12 325 TRP A C 1
ATOM 2625 O O . TRP A 1 325 ? 1.496 -6.584 28.022 1.00 88.12 325 TRP A O 1
ATOM 2635 N N . LYS A 1 326 ? 3.521 -7.048 27.166 1.00 80.25 326 LYS A N 1
ATOM 2636 C CA . LYS A 1 326 ? 4.307 -6.658 28.341 1.00 80.25 326 LYS A CA 1
ATOM 2637 C C . LYS A 1 326 ? 4.389 -5.135 28.467 1.00 80.25 326 LYS A C 1
ATOM 2639 O O . LYS A 1 326 ? 4.943 -4.474 27.603 1.00 80.25 326 LYS A O 1
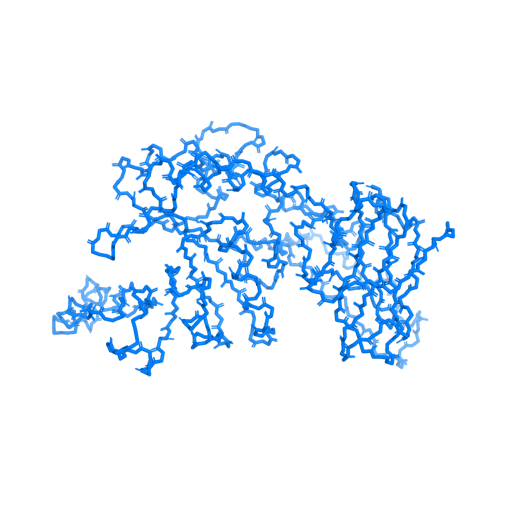ATOM 2644 N N . GLU A 1 327 ? 3.977 -4.593 29.615 1.00 65.06 327 GLU A N 1
ATOM 2645 C CA . GLU A 1 327 ? 3.973 -3.139 29.891 1.00 65.06 327 GLU A CA 1
ATOM 2646 C C . GLU A 1 327 ? 5.359 -2.463 29.817 1.00 65.06 327 GLU A C 1
ATOM 2648 O O . GLU A 1 327 ? 5.451 -1.252 29.627 1.00 65.06 327 GLU A O 1
ATOM 2653 N N . LYS A 1 328 ? 6.450 -3.227 29.974 1.00 61.38 328 LYS A N 1
ATOM 2654 C CA . LYS A 1 328 ? 7.823 -2.692 29.995 1.00 61.38 328 LYS A CA 1
ATOM 2655 C C . LYS A 1 328 ? 8.271 -2.147 28.631 1.00 61.38 328 LYS A C 1
ATOM 2657 O O . LYS A 1 328 ? 9.071 -1.214 28.589 1.00 61.38 328 LYS A O 1
ATOM 2662 N N . GLU A 1 329 ? 7.767 -2.716 27.538 1.00 65.56 329 GLU A N 1
ATOM 2663 C CA . GLU A 1 329 ? 7.994 -2.240 26.172 1.00 65.56 329 GLU A CA 1
ATOM 2664 C C . GLU A 1 329 ? 6.702 -1.570 25.696 1.00 65.56 329 GLU A C 1
ATOM 2666 O O . GLU A 1 329 ? 5.710 -2.230 25.410 1.00 65.56 329 GLU A O 1
ATOM 2671 N N . ASN A 1 330 ? 6.664 -0.235 25.694 1.00 69.00 330 ASN A N 1
ATOM 2672 C CA . ASN A 1 330 ? 5.431 0.485 25.382 1.00 69.00 330 ASN A CA 1
ATOM 2673 C C . ASN A 1 330 ? 5.122 0.429 23.869 1.00 69.00 330 ASN A C 1
ATOM 2675 O O . ASN A 1 330 ? 5.732 1.172 23.086 1.00 69.00 330 ASN A O 1
ATOM 2679 N N . TYR A 1 331 ? 4.174 -0.432 23.486 1.00 82.88 331 TYR A N 1
ATOM 2680 C CA . TYR A 1 331 ? 3.547 -0.519 22.159 1.00 82.88 331 TYR A CA 1
ATOM 2681 C C . TYR A 1 331 ? 2.074 -0.074 22.256 1.00 82.88 331 TYR A C 1
ATOM 2683 O O . TYR A 1 331 ? 1.179 -0.911 22.353 1.00 82.88 331 TYR A O 1
ATOM 2691 N N . PRO A 1 332 ? 1.791 1.241 22.277 1.00 79.69 332 PRO A N 1
ATOM 2692 C CA . PRO A 1 332 ? 0.498 1.773 22.728 1.00 79.69 332 PRO A CA 1
ATOM 2693 C C . PRO A 1 332 ? -0.681 1.525 21.774 1.00 79.69 332 PRO A C 1
ATOM 2695 O O . PRO A 1 332 ? -1.831 1.787 22.136 1.00 79.69 332 PRO A O 1
ATOM 2698 N N . HIS A 1 333 ? -0.415 1.065 20.552 1.00 91.56 333 HIS A N 1
ATOM 2699 C CA . HIS A 1 333 ? -1.391 1.049 19.465 1.00 91.56 333 HIS A CA 1
ATOM 2700 C C . HIS A 1 333 ? -1.496 -0.318 18.775 1.00 91.56 333 HIS A C 1
ATOM 2702 O O . HIS A 1 333 ? -1.653 -0.391 17.561 1.00 91.56 333 HIS A O 1
ATOM 2708 N N . LEU A 1 334 ? -1.424 -1.403 19.551 1.00 94.88 334 LEU A N 1
ATOM 2709 C CA . LEU A 1 334 ? -1.709 -2.758 19.071 1.00 94.88 334 LEU A CA 1
ATOM 2710 C C . LEU A 1 334 ? -3.150 -3.157 19.395 1.00 94.88 334 LEU A C 1
ATOM 2712 O O . LEU A 1 334 ? -3.608 -2.988 20.528 1.00 94.88 334 LEU A O 1
ATOM 2716 N N . PHE A 1 335 ? -3.847 -3.722 18.413 1.00 96.00 335 PHE A N 1
ATOM 2717 C CA . PHE A 1 335 ? -5.251 -4.098 18.514 1.00 96.00 335 PHE A CA 1
ATOM 2718 C C . PHE A 1 335 ? -5.484 -5.500 17.948 1.00 96.00 335 PHE A C 1
ATOM 2720 O O . PHE A 1 335 ? -5.140 -5.787 16.802 1.00 96.00 335 PHE A O 1
ATOM 2727 N N . VAL A 1 336 ? -6.104 -6.366 18.746 1.00 96.00 336 VAL A N 1
ATOM 2728 C CA . VAL A 1 336 ? -6.675 -7.624 18.261 1.00 96.00 336 VAL A CA 1
ATOM 2729 C C . VAL A 1 336 ? -8.010 -7.298 17.603 1.00 96.00 336 VAL A C 1
ATOM 2731 O O . VAL A 1 336 ? -8.932 -6.866 18.291 1.00 96.00 336 VAL A O 1
ATOM 2734 N N . TYR A 1 337 ? -8.107 -7.500 16.293 1.00 95.94 337 TYR A N 1
ATOM 2735 C CA . TYR A 1 337 ? -9.326 -7.271 15.519 1.00 95.94 337 TYR A CA 1
ATOM 2736 C C . TYR A 1 337 ? -9.831 -8.614 14.999 1.00 95.94 337 TYR A C 1
ATOM 2738 O O . TYR A 1 337 ? -9.239 -9.208 14.096 1.00 95.94 337 TYR A O 1
ATOM 2746 N N . ASN A 1 338 ? -10.881 -9.139 15.630 1.00 94.19 338 ASN A N 1
ATOM 2747 C CA . ASN A 1 338 ? -11.470 -10.422 15.264 1.00 94.19 338 ASN A CA 1
ATOM 2748 C C . ASN A 1 338 ? -12.973 -10.478 15.585 1.00 94.19 338 ASN A C 1
ATOM 2750 O O . ASN A 1 338 ? -13.527 -9.630 16.275 1.00 94.19 338 ASN A O 1
ATOM 2754 N N . ASP A 1 339 ? -13.651 -11.516 15.104 1.00 94.50 339 ASP A N 1
ATOM 2755 C CA . ASP A 1 339 ? -15.110 -11.610 15.211 1.00 94.50 339 ASP A CA 1
ATOM 2756 C C . ASP A 1 339 ? -15.617 -12.129 16.573 1.00 94.50 339 ASP A C 1
ATOM 2758 O O . ASP A 1 339 ? -16.806 -12.431 16.718 1.00 94.50 339 ASP A O 1
ATOM 2762 N N . GLU A 1 340 ? -14.762 -12.285 17.589 1.00 92.56 340 GLU A N 1
ATOM 2763 C CA . GLU A 1 340 ? -15.172 -12.897 18.862 1.00 92.56 340 GLU A CA 1
ATOM 2764 C C . GLU A 1 340 ? -16.327 -12.140 19.529 1.00 92.56 340 GLU A C 1
ATOM 2766 O O . GLU A 1 340 ? -17.294 -12.754 20.004 1.00 92.56 340 GLU A O 1
ATOM 2771 N N . TYR A 1 341 ? -16.249 -10.806 19.533 1.00 93.12 341 TYR A N 1
ATOM 2772 C CA . TYR A 1 341 ? -17.308 -9.952 20.059 1.00 93.12 341 TYR A CA 1
ATOM 2773 C C . TYR A 1 341 ? -18.595 -10.112 19.243 1.00 93.12 341 TYR A C 1
ATOM 2775 O O . TYR A 1 341 ? -19.669 -10.363 19.798 1.00 93.12 341 TYR A O 1
ATOM 2783 N N . LEU A 1 342 ? -18.472 -10.030 17.912 1.00 93.88 342 LEU A N 1
ATOM 2784 C CA . LEU A 1 342 ? -19.581 -10.132 16.966 1.00 93.88 342 LEU A CA 1
ATOM 2785 C C . LEU A 1 342 ? -20.344 -11.450 17.132 1.00 93.88 342 LEU A C 1
ATOM 2787 O O . LEU A 1 342 ? -21.573 -11.442 17.245 1.00 93.88 342 LEU A O 1
ATOM 2791 N N . TYR A 1 343 ? -19.638 -12.582 17.164 1.00 93.56 343 TYR A N 1
ATOM 2792 C CA . TYR A 1 343 ? -20.263 -13.895 17.311 1.00 93.56 343 TYR A CA 1
ATOM 2793 C C . TYR A 1 343 ? -20.931 -14.059 18.675 1.00 93.56 343 TYR A C 1
ATOM 2795 O O . TYR A 1 343 ? -22.057 -14.555 18.738 1.00 93.56 343 TYR A O 1
ATOM 2803 N N . THR A 1 344 ? -20.290 -13.604 19.754 1.00 93.06 344 THR A N 1
ATOM 2804 C CA . THR A 1 344 ? -20.865 -13.678 21.107 1.00 93.06 344 THR A CA 1
ATOM 2805 C C . THR A 1 344 ? -22.145 -12.842 21.211 1.00 93.06 344 THR A C 1
ATOM 2807 O O . THR A 1 344 ? -23.175 -13.336 21.674 1.00 93.06 344 THR A O 1
ATOM 2810 N N . GLY A 1 345 ? -22.121 -11.604 20.706 1.00 93.62 345 GLY A N 1
ATOM 2811 C CA . GLY A 1 345 ? -23.290 -10.723 20.676 1.00 93.62 345 GLY A CA 1
ATOM 2812 C C . GLY A 1 345 ? -24.428 -11.277 19.814 1.00 93.62 345 GLY A C 1
ATOM 2813 O O . GLY A 1 345 ? -25.579 -11.301 20.248 1.00 93.62 345 GLY A O 1
ATOM 2814 N N . ARG A 1 346 ? -24.122 -11.804 18.620 1.00 94.69 346 ARG A N 1
ATOM 2815 C CA . ARG A 1 346 ? -25.126 -12.415 17.730 1.00 94.69 346 ARG A CA 1
ATOM 2816 C C . ARG A 1 346 ? -25.785 -13.643 18.344 1.00 94.69 346 ARG A C 1
ATOM 2818 O O . ARG A 1 346 ? -27.001 -13.770 18.245 1.00 94.69 346 ARG A O 1
ATOM 2825 N N . LYS A 1 347 ? -25.023 -14.529 18.995 1.00 94.12 347 LYS A N 1
ATOM 2826 C CA . LYS A 1 347 ? -25.589 -15.696 19.696 1.00 94.12 347 LYS A CA 1
ATOM 2827 C C . LYS A 1 347 ? -26.579 -15.276 20.783 1.00 94.12 347 LYS A C 1
ATOM 2829 O O . LYS A 1 347 ? -27.631 -15.900 20.919 1.00 94.12 347 LYS A O 1
ATOM 2834 N N . LEU A 1 348 ? -26.253 -14.214 21.527 1.00 93.19 348 LEU A N 1
ATOM 2835 C CA . LEU A 1 348 ? -27.124 -13.660 22.563 1.00 93.19 348 LEU A CA 1
ATOM 2836 C C . LEU A 1 348 ? -28.410 -13.066 21.965 1.00 93.19 348 LEU A C 1
ATOM 2838 O O . LEU A 1 348 ? -29.498 -13.407 22.422 1.00 93.19 348 LEU A O 1
ATOM 2842 N N . LEU A 1 349 ? -28.294 -12.230 20.928 1.00 94.25 349 LEU A N 1
ATOM 2843 C CA . LEU A 1 349 ? -29.430 -11.541 20.300 1.00 94.25 349 LEU A CA 1
ATOM 2844 C C . LEU A 1 349 ? -30.345 -12.474 19.496 1.00 94.25 349 LEU A C 1
ATOM 2846 O O . LEU A 1 349 ? -31.556 -12.286 19.493 1.00 94.25 349 LEU A O 1
ATOM 2850 N N . ASN A 1 350 ? -29.786 -13.491 18.840 1.00 94.56 350 ASN A N 1
ATOM 2851 C CA . ASN A 1 350 ? -30.556 -14.453 18.047 1.00 94.56 350 ASN A CA 1
ATOM 2852 C C . ASN A 1 350 ? -31.078 -15.632 18.884 1.00 94.56 350 ASN A C 1
ATOM 2854 O O . ASN A 1 350 ? -31.665 -16.557 18.327 1.00 94.56 350 ASN A O 1
ATOM 2858 N N . HIS A 1 351 ? -30.849 -15.629 20.203 1.00 88.44 351 HIS A N 1
ATOM 2859 C CA . HIS A 1 351 ? -31.253 -16.692 21.130 1.00 88.44 351 HIS A CA 1
ATOM 2860 C C . HIS A 1 351 ? -30.706 -18.093 20.775 1.00 88.44 351 HIS A C 1
ATOM 2862 O O . HIS A 1 351 ? -31.316 -19.111 21.100 1.00 88.44 351 HIS A O 1
ATOM 2868 N N . GLN A 1 352 ? -29.537 -18.164 20.128 1.00 88.56 352 GLN A N 1
ATOM 2869 C CA . GLN A 1 352 ? -28.900 -19.412 19.691 1.00 88.56 352 GLN A CA 1
ATOM 2870 C C . GLN A 1 352 ? -27.628 -19.683 20.496 1.00 88.56 352 GLN A C 1
ATOM 2872 O O . GLN A 1 352 ? -26.524 -19.331 20.083 1.00 88.56 352 GLN A O 1
ATOM 2877 N N . GLY A 1 353 ? -27.786 -20.309 21.666 1.00 86.38 353 GLY A N 1
ATOM 2878 C CA . GLY A 1 353 ? -26.652 -20.729 22.498 1.00 86.38 353 GLY A CA 1
ATOM 2879 C C . GLY A 1 353 ? -25.795 -19.573 23.029 1.00 86.38 353 GLY A C 1
ATOM 2880 O O . GLY A 1 353 ? -24.609 -19.768 23.275 1.00 86.38 353 GLY A O 1
ATOM 2881 N N . GLY A 1 354 ? -26.366 -18.370 23.158 1.00 87.88 354 GLY A N 1
ATOM 2882 C CA . GLY A 1 354 ? -25.691 -17.213 23.745 1.00 87.88 354 GLY A CA 1
ATOM 2883 C C . GLY A 1 354 ? -25.715 -17.231 25.271 1.00 87.88 354 GLY A C 1
ATOM 2884 O O . GLY A 1 354 ? -26.721 -17.592 25.882 1.00 87.88 354 GLY A O 1
ATOM 2885 N N . SER A 1 355 ? -24.616 -16.795 25.884 1.00 90.75 355 SER A N 1
ATOM 2886 C CA . SER A 1 355 ? -24.459 -16.709 27.334 1.00 90.75 355 SER A CA 1
ATOM 2887 C C . SER A 1 355 ? -24.198 -15.271 27.779 1.00 90.75 355 SER A C 1
ATOM 2889 O O . SER A 1 355 ? -23.290 -14.606 27.276 1.00 90.75 355 SER A O 1
ATOM 2891 N N . LEU A 1 356 ? -24.949 -14.797 28.782 1.00 92.69 356 LEU A N 1
ATOM 2892 C CA . LEU A 1 356 ? -24.672 -13.505 29.429 1.00 92.69 356 LEU A CA 1
ATOM 2893 C C . LEU A 1 356 ? -23.277 -13.470 30.064 1.00 92.69 356 LEU A C 1
ATOM 2895 O O . LEU A 1 356 ? -22.666 -12.407 30.139 1.00 92.69 356 LEU A O 1
ATOM 2899 N N . PHE A 1 357 ? -22.768 -14.623 30.503 1.00 92.88 357 PHE A N 1
ATOM 2900 C CA . PHE A 1 357 ? -21.423 -14.733 31.057 1.00 92.88 357 PHE A CA 1
ATOM 2901 C C . PHE A 1 357 ? -20.354 -14.506 29.981 1.00 92.88 357 PHE A C 1
ATOM 2903 O O . PHE A 1 357 ? -19.452 -13.695 30.176 1.00 92.88 357 PHE A O 1
ATOM 2910 N N . GLU A 1 358 ? -20.482 -15.160 28.823 1.00 91.31 358 GLU A N 1
ATOM 2911 C CA . GLU A 1 358 ? -19.560 -14.972 27.694 1.00 91.31 358 GLU A CA 1
ATOM 2912 C C . GLU A 1 358 ? -19.588 -13.528 27.186 1.00 91.31 358 GLU A C 1
ATOM 2914 O O . GLU A 1 358 ? -18.537 -12.909 27.025 1.00 91.31 358 GLU A O 1
ATOM 2919 N N . PHE A 1 359 ? -20.784 -12.955 27.016 1.00 92.81 359 PHE A N 1
ATOM 2920 C CA . PHE A 1 359 ? -20.934 -11.555 26.620 1.00 92.81 359 PHE A CA 1
ATOM 2921 C C . PHE A 1 359 ? -20.313 -10.604 27.653 1.00 92.81 359 PHE A C 1
ATOM 2923 O O . PHE A 1 359 ? -19.544 -9.713 27.297 1.00 92.81 359 PHE A O 1
ATOM 2930 N N . GLY A 1 360 ? -20.563 -10.833 28.945 1.00 93.50 360 GLY A N 1
ATOM 2931 C CA . GLY A 1 360 ? -19.966 -10.054 30.030 1.00 93.50 360 GLY A CA 1
ATOM 2932 C C . GLY A 1 360 ? -18.435 -10.113 30.062 1.00 93.50 360 GLY A C 1
ATOM 2933 O O . GLY A 1 360 ? -17.802 -9.122 30.431 1.00 93.50 360 GLY A O 1
ATOM 2934 N N . ASN A 1 361 ? -17.831 -11.229 29.645 1.00 92.62 361 ASN A N 1
ATOM 2935 C CA . ASN A 1 361 ? -16.377 -11.340 29.506 1.00 92.62 361 ASN A CA 1
ATOM 2936 C C . ASN A 1 361 ? -15.857 -10.503 28.331 1.00 92.62 361 ASN A C 1
ATOM 2938 O O . ASN A 1 361 ? -14.860 -9.800 28.490 1.00 92.62 361 ASN A O 1
ATOM 2942 N N . GLN A 1 362 ? -16.558 -10.503 27.193 1.00 92.38 362 GLN A N 1
ATOM 2943 C CA . GLN A 1 362 ? -16.200 -9.662 26.046 1.00 92.38 362 GLN A CA 1
ATOM 2944 C C . GLN A 1 362 ? -16.236 -8.164 26.403 1.00 92.38 362 GLN A C 1
ATOM 2946 O O . GLN A 1 362 ? -15.314 -7.429 26.053 1.00 92.38 362 GLN A O 1
ATOM 2951 N N . GLN A 1 363 ? -17.207 -7.719 27.214 1.00 90.69 363 GLN A N 1
ATOM 2952 C CA . GLN A 1 363 ? -17.269 -6.328 27.703 1.00 90.69 363 GLN A CA 1
ATOM 2953 C C . GLN A 1 363 ? -16.044 -5.900 28.537 1.00 90.69 363 GLN A C 1
ATOM 2955 O O . GLN A 1 363 ? -15.788 -4.706 28.675 1.00 90.69 363 GLN A O 1
ATOM 2960 N N . LYS A 1 364 ? -15.294 -6.847 29.116 1.00 90.25 364 LYS A N 1
ATOM 2961 C CA . LYS A 1 364 ? -14.142 -6.592 30.002 1.00 90.25 364 LYS A CA 1
ATOM 2962 C C . LYS A 1 364 ? -12.791 -6.845 29.330 1.00 90.25 364 LYS A C 1
ATOM 2964 O O . LYS A 1 364 ? -11.765 -6.785 30.001 1.00 90.25 364 LYS A O 1
ATOM 2969 N N . LYS A 1 365 ? -12.778 -7.158 28.030 1.00 88.94 365 LYS A N 1
ATOM 2970 C CA . LYS A 1 365 ? -11.579 -7.642 27.333 1.00 88.94 365 LYS A CA 1
ATOM 2971 C C . LYS A 1 365 ? -10.532 -6.551 27.092 1.00 88.94 365 LYS A C 1
ATOM 2973 O O . LYS A 1 365 ? -9.344 -6.852 27.024 1.00 88.94 365 LYS A O 1
ATOM 2978 N N . GLN A 1 366 ? -10.954 -5.286 27.008 1.00 88.88 366 GLN A N 1
ATOM 2979 C CA . GLN A 1 366 ? -10.040 -4.152 26.855 1.00 88.88 366 GLN A CA 1
ATOM 2980 C C . GLN A 1 366 ? -8.999 -4.125 27.976 1.00 88.88 366 GLN A C 1
ATOM 2982 O O . GLN A 1 366 ? -9.349 -4.140 29.154 1.00 88.88 366 GLN A O 1
ATOM 2987 N N . ASN A 1 367 ? -7.719 -4.029 27.615 1.00 84.94 367 ASN A N 1
ATOM 2988 C CA . ASN A 1 367 ? -6.632 -3.931 28.585 1.00 84.94 367 ASN A CA 1
ATOM 2989 C C . ASN A 1 367 ? -5.724 -2.717 28.301 1.00 84.94 367 ASN A C 1
ATOM 2991 O O . ASN A 1 367 ? -6.001 -1.911 27.406 1.00 84.94 367 ASN A O 1
ATOM 2995 N N . LYS A 1 368 ? -4.679 -2.529 29.116 1.00 82.62 368 LYS A N 1
ATOM 2996 C CA . LYS A 1 368 ? -3.788 -1.359 29.035 1.00 82.62 368 LYS A CA 1
ATOM 2997 C C . LYS A 1 368 ? -2.785 -1.414 27.879 1.00 82.62 368 LYS A C 1
ATOM 2999 O O . LYS A 1 368 ? -2.381 -0.355 27.417 1.00 82.62 368 LYS A O 1
ATOM 3004 N N . THR A 1 369 ? -2.381 -2.604 27.440 1.00 84.00 369 THR A N 1
ATOM 3005 C CA . THR A 1 369 ? -1.297 -2.802 26.463 1.00 84.00 369 THR A CA 1
ATOM 3006 C C . THR A 1 369 ? -1.812 -3.114 25.064 1.00 84.00 369 THR A C 1
ATOM 3008 O O . THR A 1 369 ? -1.282 -2.597 24.090 1.00 84.00 369 THR A O 1
ATOM 3011 N N . VAL A 1 370 ? -2.881 -3.899 24.959 1.00 89.62 370 VAL A N 1
ATOM 3012 C CA . VAL A 1 370 ? -3.513 -4.321 23.707 1.00 89.62 370 VAL A CA 1
ATOM 3013 C C . VAL A 1 370 ? -4.998 -3.946 23.726 1.00 89.62 370 VAL A C 1
ATOM 3015 O O . VAL A 1 370 ? -5.720 -4.134 24.713 1.00 89.62 370 VAL A O 1
ATOM 3018 N N . GLY A 1 371 ? -5.463 -3.332 22.642 1.00 92.50 371 GLY A N 1
ATOM 3019 C CA . GLY A 1 371 ? -6.878 -3.080 22.388 1.00 92.50 371 GLY A CA 1
ATOM 3020 C C . GLY A 1 371 ? -7.569 -4.272 21.737 1.00 92.50 371 GLY A C 1
ATOM 3021 O O . GLY A 1 371 ? -6.922 -5.134 21.153 1.00 92.50 371 GLY A O 1
ATOM 3022 N N . PHE A 1 372 ? -8.892 -4.302 21.825 1.00 93.38 372 PHE A N 1
ATOM 3023 C CA . PHE A 1 372 ? -9.722 -5.247 21.078 1.00 93.38 372 PHE A CA 1
ATOM 3024 C C . PHE A 1 372 ? -10.718 -4.463 20.231 1.00 93.38 372 PHE A C 1
ATOM 3026 O O . PHE A 1 372 ? -11.239 -3.451 20.706 1.00 93.38 372 PHE A O 1
ATOM 3033 N N . VAL A 1 373 ? -10.951 -4.901 19.002 1.00 90.44 373 VAL A N 1
ATOM 3034 C CA . VAL A 1 373 ? -11.955 -4.336 18.091 1.00 90.44 373 VAL A CA 1
ATOM 3035 C C . VAL A 1 373 ? -12.933 -5.425 17.705 1.00 90.44 373 VAL A C 1
ATOM 3037 O O . VAL A 1 373 ? -12.447 -6.522 17.340 1.00 90.44 373 VAL A O 1
#

Foldseek 3Di:
DDWDKDQADQPDAAWDDDDFWIKHKAFAQLPKWKWKFWADPVRHGPDIGTQHSVNDDHRMTMMTTGNHGLVRIWIFMQINNDT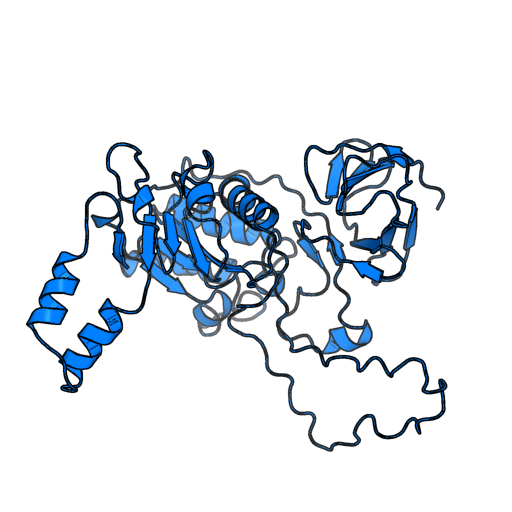HAGLQQLAKPQQLAALDPCCVVVPVDITRGDDDQDDDQPFPAFLLDAPVLADEDEDEQQVVFQPVPDDDLLHSALVSVLVCLVVCVVVSHAEYEYQDFAAAAFFDRPDDDPPPPVQDDPNDPPPDPPPPPDPPRGHTPRRRQDDHSLNYTHNNNDSDPRSVNSLLVSQSSCSVVNHAYEYEDHDEAPRDQVSVVVSQLNCCPSSVHQAYAYHYDPHPQVVQCVDPSRLRHAYEYQDDDPVQQDPVRQSQRAENEDCQQVVLVCCVVVVPPHDPVSNVVVVVVQDRRYHYD

Radius of gyration: 23.41 Å; chains: 1; bounding box: 60×54×65 Å

Secondary structure (DSSP, 8-state):
----EEE--SSSSEEEEETTEEEEEEE--TTS-EEEEEE-TTS-EEEEEEE-TTSEETTEEEEEEET---TT-EEEEEETTEEE--TT-S-EES--STT-GGGGGGTT--EEE---------SSS-----TTT--EEEE-HHHHHHTSS--GGGTTSHHHHHTTHHHHHHHT--EEEES--EEE--B-PPP-----TTS-TT-S-S--S---S---PPPB--S--S-EEEEEE-GGG-SSS-HHHHHHHHHHHHHHTT-EEEEEEE--TT--HHHHHHHHHHHHHHS---EEEEESSS--HHHHHH-TTTTTSEEEES---GGGG-TTS--TTEEE--THHHHHHHHHHTTSS--HHHHHHHTT---SSEEE-

Sequence (373 aa):
MNYTVTEGNYLRFGLQSVKDGVIFTFAGEKEDVCEVILYDRSLKVAGRVEAPAAFCRGAVRSVYIHGLKADHLLYNYEINGEIVPDPYASKIAGREKWDDARRAECDFLVCGSFEEKEYEWQSACCPEIPKNEMVMYKLHVRGFSMDSGKKGKMRGTFAAVEERIPYLKALGVTTVELMPVYEFEEIEIPKKQKLPGYIPQGSIPEKEAGSGTDKEKLKVNYWGYTKGFYFAPKASYGCSKNVTRELKHLIDALHQNQMECVMEMYFEQEENQNLIMDALRYWATEFRVDGFHLIGENVPITAIAQDLFLRRSKIFYQYIPEQLWKEKENYPHLFVYNDEYLYTGRKLLNHQGGSLFEFGNQQKKQNKTVGFV